Protein AF-A0A6A4GYN9-F1 (afdb_monomer)

Solvent-accessible surface area (backbone atoms only — not comparable to full-atom values): 14279 Å² total; per-residue (Å²): 113,78,41,65,46,35,95,88,65,62,87,44,76,44,46,54,69,57,56,54,49,47,53,50,40,32,71,78,64,66,47,48,69,67,64,50,52,52,51,52,42,42,72,75,33,77,85,54,49,85,78,52,84,84,56,62,70,39,48,53,52,43,49,54,52,48,52,49,54,49,32,43,63,67,33,37,46,88,71,51,45,44,77,81,35,78,87,45,66,76,77,28,38,49,57,79,57,89,86,51,88,34,84,91,74,79,48,64,94,75,58,86,77,59,86,88,84,88,72,87,58,84,46,79,54,78,87,64,92,74,57,90,84,73,65,65,97,72,66,67,83,55,26,48,44,51,60,28,61,70,59,51,51,56,47,52,69,69,58,72,73,72,63,82,80,69,74,86,70,98,73,88,74,90,83,62,81,89,69,73,75,64,83,50,70,71,56,45,49,57,65,48,45,48,60,64,73,41,61,92,41,85,37,44,23,36,43,41,48,42,52,97,85,72,44,61,63,33,39,46,78,26,69,81,51,79,123

InterPro domains:
  IPR040521 Kyakuja-Dileera-Zisupton transposase [PF18758] (120-226)
  IPR041457 CxC2-like cysteine cluster, KDZ transposase-associated [PF18803] (1-45)

Organism: NCBI:txid1447944

Sequence (227 aa):
RLFPGSMTLPRTIMMFKVMDAFSKHNLASKKSSYNYIRALCTLSDRFFTQGVADPQAQFLLVTRIWCKLRLDRQSGQAHNLSASFPHWTLGSIVQYCIACPEDGFNMEKGWEKTPLELNNFHLGQYMKNTDPDDISLITNNDIGYFPDQKKVKAYLNKTADDNEVHLECCCTTAADLLLQKSTCNYLKIVNNQNKKKFKNMRHSGVVNVSCNHCIICSSMNLERGEG

Structure (mmCIF, N/CA/C/O backbone):
data_AF-A0A6A4GYN9-F1
#
_entry.id   AF-A0A6A4GYN9-F1
#
loop_
_atom_site.group_PDB
_atom_site.id
_atom_site.type_symbol
_atom_site.label_atom_id
_atom_site.label_alt_id
_atom_site.label_comp_id
_atom_site.label_asym_id
_atom_site.label_entity_id
_atom_site.label_seq_id
_atom_site.pdbx_PDB_ins_code
_atom_site.Cartn_x
_atom_site.Cartn_y
_atom_site.Cartn_z
_atom_site.occupancy
_atom_site.B_iso_or_equiv
_atom_site.auth_seq_id
_atom_site.auth_comp_id
_atom_site.auth_asym_id
_atom_site.auth_atom_id
_atom_site.pdbx_PDB_model_num
ATOM 1 N N . ARG A 1 1 ? -8.375 -16.987 12.084 1.00 82.94 1 ARG A N 1
ATOM 2 C CA . ARG A 1 1 ? -7.013 -16.421 12.229 1.00 82.94 1 ARG A CA 1
ATOM 3 C C . ARG A 1 1 ? -7.134 -15.031 12.838 1.00 82.94 1 ARG A C 1
ATOM 5 O O . ARG A 1 1 ? -8.043 -14.298 12.445 1.00 82.94 1 ARG A O 1
ATOM 12 N N . LEU A 1 2 ? -6.284 -14.737 13.817 1.00 88.31 2 LEU A N 1
ATOM 13 C CA . LEU A 1 2 ? -6.307 -13.537 14.653 1.00 88.31 2 LEU A CA 1
ATOM 14 C C . LEU A 1 2 ? -5.040 -12.710 14.389 1.00 88.31 2 LEU A C 1
ATOM 16 O O . LEU A 1 2 ? -3.985 -13.292 14.151 1.00 88.31 2 LEU A O 1
ATOM 20 N N . PHE A 1 3 ? -5.157 -11.384 14.404 1.00 86.38 3 PHE A N 1
ATOM 21 C CA . PHE A 1 3 ? -4.067 -10.426 14.235 1.00 86.38 3 PHE A CA 1
ATOM 22 C C . PHE A 1 3 ? -4.001 -9.509 15.464 1.00 86.38 3 PHE A C 1
ATOM 24 O O . PHE A 1 3 ? -5.020 -8.902 15.806 1.00 86.38 3 PHE A O 1
ATOM 31 N N . PRO A 1 4 ? -2.855 -9.394 16.148 1.00 88.44 4 PRO A N 1
ATOM 32 C CA . PRO A 1 4 ? -2.748 -8.537 17.321 1.00 88.44 4 PRO A CA 1
ATOM 33 C C . PRO A 1 4 ? -2.725 -7.051 16.926 1.00 88.44 4 PRO A C 1
ATOM 35 O O . PRO A 1 4 ? -2.080 -6.661 15.958 1.00 88.44 4 PRO A O 1
ATOM 38 N N . GLY A 1 5 ? -3.414 -6.205 17.693 1.00 80.25 5 GLY A N 1
ATOM 39 C CA . GLY A 1 5 ? -3.387 -4.745 17.529 1.00 80.25 5 GLY A CA 1
ATOM 40 C C . GLY A 1 5 ? -2.099 -4.083 18.026 1.00 80.25 5 GLY A C 1
ATOM 41 O O . GLY A 1 5 ? -1.833 -2.933 17.698 1.00 80.25 5 GLY A O 1
ATOM 42 N N . SER A 1 6 ? -1.303 -4.810 18.811 1.00 80.69 6 SER A N 1
ATOM 43 C CA . SER A 1 6 ? 0.035 -4.433 19.265 1.00 80.69 6 SER A CA 1
ATOM 44 C C . SER A 1 6 ? 0.874 -5.695 19.444 1.00 80.69 6 SER A C 1
ATOM 46 O O . SER A 1 6 ? 0.367 -6.701 19.939 1.00 80.69 6 SER A O 1
ATOM 48 N N . MET A 1 7 ? 2.149 -5.636 19.060 1.00 77.50 7 MET A N 1
ATOM 49 C CA . MET A 1 7 ? 3.078 -6.766 19.180 1.00 77.50 7 MET A CA 1
ATOM 50 C C . MET A 1 7 ? 3.635 -6.938 20.597 1.00 77.50 7 MET A C 1
ATOM 52 O O . MET A 1 7 ? 4.041 -8.038 20.955 1.00 77.50 7 MET A O 1
ATOM 56 N N . THR A 1 8 ? 3.659 -5.873 21.403 1.00 76.62 8 THR A N 1
ATOM 57 C CA . THR A 1 8 ? 4.254 -5.884 22.749 1.00 76.62 8 THR A CA 1
ATOM 58 C C . THR A 1 8 ? 3.229 -6.174 23.837 1.00 76.62 8 THR A C 1
ATOM 60 O O . THR A 1 8 ? 3.524 -6.886 24.791 1.00 76.62 8 THR A O 1
ATOM 63 N N . LEU A 1 9 ? 2.010 -5.646 23.693 1.00 75.69 9 LEU A N 1
ATOM 64 C CA . LEU A 1 9 ? 0.929 -5.851 24.652 1.00 75.69 9 LEU A CA 1
ATOM 65 C C . LEU A 1 9 ? -0.418 -5.941 23.920 1.00 75.69 9 LEU A C 1
ATOM 67 O O . LEU A 1 9 ? -1.105 -4.926 23.753 1.00 75.69 9 LEU A O 1
ATOM 71 N N . PRO A 1 10 ? -0.814 -7.138 23.455 1.00 77.56 10 PRO A N 1
ATOM 72 C CA . PRO A 1 10 ? -2.020 -7.314 22.657 1.00 77.56 10 PRO A CA 1
ATOM 73 C C . PRO A 1 10 ? -3.279 -7.220 23.532 1.00 77.56 10 PRO A C 1
ATOM 75 O O . PRO A 1 10 ? -3.845 -8.225 23.946 1.00 77.56 10 PRO A O 1
ATOM 78 N N . ARG A 1 11 ? -3.745 -5.995 23.806 1.00 82.69 11 ARG A N 1
ATOM 79 C CA . ARG A 1 11 ? -5.050 -5.744 24.456 1.00 82.69 11 ARG A CA 1
ATOM 80 C C . ARG A 1 11 ? -6.228 -5.819 23.482 1.00 82.69 11 ARG A C 1
ATOM 82 O O . ARG A 1 11 ? -7.365 -6.005 23.899 1.00 82.69 11 ARG A O 1
ATOM 89 N N . THR A 1 12 ? -5.949 -5.687 22.188 1.00 84.00 12 THR A N 1
ATOM 90 C CA . THR A 1 12 ? -6.941 -5.724 21.112 1.00 84.00 12 THR A CA 1
ATOM 91 C C . THR A 1 12 ? -6.493 -6.733 20.070 1.00 84.00 12 THR A C 1
ATOM 93 O O . THR A 1 12 ? -5.328 -6.740 19.670 1.00 84.00 12 THR A O 1
ATOM 96 N N . ILE A 1 13 ? -7.414 -7.577 19.613 1.00 88.75 13 ILE A N 1
ATOM 97 C CA . ILE A 1 13 ? -7.157 -8.586 18.589 1.00 88.75 13 ILE A CA 1
ATOM 98 C C . ILE A 1 13 ? -8.195 -8.424 17.482 1.00 88.75 13 ILE A C 1
ATOM 100 O O . ILE A 1 13 ? -9.394 -8.374 17.743 1.00 88.75 13 ILE A O 1
ATOM 104 N N . MET A 1 14 ? -7.729 -8.374 16.240 1.00 89.75 14 MET A N 1
ATOM 105 C CA . MET A 1 14 ? -8.558 -8.238 15.049 1.00 89.75 14 MET A CA 1
ATOM 106 C C . MET A 1 14 ? -8.625 -9.557 14.290 1.00 89.75 14 MET A C 1
ATOM 108 O O . MET A 1 14 ? -7.629 -10.255 14.117 1.00 89.75 14 MET A O 1
ATOM 112 N N . MET A 1 15 ? -9.802 -9.918 13.789 1.00 91.69 15 MET A N 1
ATOM 113 C CA . MET A 1 15 ? -9.930 -11.103 12.943 1.00 91.69 15 MET A CA 1
ATOM 114 C C . MET A 1 15 ? -9.538 -10.783 11.500 1.00 91.69 15 MET A C 1
ATOM 116 O O . MET A 1 15 ? -9.910 -9.743 10.963 1.00 91.69 15 MET A O 1
ATOM 120 N N . PHE A 1 16 ? -8.893 -11.729 10.814 1.00 91.88 16 PHE A N 1
ATOM 121 C CA . PHE A 1 16 ? -8.560 -11.569 9.388 1.00 91.88 16 PHE A CA 1
ATOM 122 C C . PHE A 1 16 ? -9.805 -11.313 8.529 1.00 91.88 16 PHE A C 1
ATOM 124 O O . PHE A 1 16 ? -9.796 -10.455 7.653 1.00 91.88 16 PHE A O 1
ATOM 131 N N . LYS A 1 17 ? -10.919 -11.980 8.861 1.00 93.19 17 LYS A N 1
ATOM 132 C CA . LYS A 1 17 ? -12.212 -11.773 8.196 1.00 93.19 17 LYS A CA 1
ATOM 133 C C . LYS A 1 17 ? -12.696 -10.321 8.280 1.00 93.19 17 LYS A C 1
ATOM 135 O O . LYS A 1 17 ? -13.289 -9.836 7.324 1.00 93.19 17 LYS A O 1
ATOM 140 N N . VAL A 1 18 ? -12.431 -9.633 9.394 1.00 93.25 18 VAL A N 1
ATOM 141 C CA . VAL A 1 18 ? -12.801 -8.222 9.588 1.00 93.25 18 VAL A CA 1
ATOM 142 C C . VAL A 1 18 ? -11.964 -7.323 8.674 1.00 93.25 18 VAL A C 1
ATOM 144 O O . VAL A 1 18 ? -12.510 -6.438 8.024 1.00 93.25 18 VAL A O 1
ATOM 147 N N . MET A 1 19 ? -10.661 -7.588 8.544 1.00 93.88 19 MET A N 1
ATOM 148 C CA . MET A 1 19 ? -9.771 -6.823 7.658 1.00 93.88 19 MET A CA 1
ATOM 149 C C . MET A 1 19 ? -10.099 -7.029 6.170 1.00 93.88 19 MET A C 1
ATOM 151 O O . MET A 1 19 ? -10.111 -6.075 5.387 1.00 93.88 19 MET A O 1
ATOM 155 N N . ASP A 1 20 ? -10.424 -8.261 5.775 1.00 92.81 20 ASP A N 1
ATOM 156 C CA . ASP A 1 20 ? -10.856 -8.579 4.411 1.00 92.81 20 ASP A CA 1
ATOM 157 C C . ASP A 1 20 ? -12.205 -7.942 4.070 1.00 92.81 20 ASP A C 1
ATOM 159 O O . ASP A 1 20 ? -12.372 -7.364 2.993 1.00 92.81 20 ASP A O 1
ATOM 163 N N . ALA A 1 21 ? -13.170 -8.019 4.988 1.00 94.62 21 ALA A N 1
ATOM 164 C CA . ALA A 1 21 ? -14.469 -7.382 4.817 1.00 94.62 21 ALA A CA 1
ATOM 165 C C . ALA A 1 21 ? -14.332 -5.857 4.743 1.00 94.62 21 ALA A C 1
ATOM 167 O O . ALA A 1 21 ? -14.906 -5.240 3.844 1.00 94.62 21 ALA A O 1
ATOM 168 N N . PHE A 1 22 ? -13.524 -5.251 5.618 1.00 94.94 22 PHE A N 1
ATOM 169 C CA . PHE A 1 22 ? -13.239 -3.822 5.553 1.00 94.94 22 PHE A CA 1
ATOM 170 C C . PHE A 1 22 ? -12.646 -3.425 4.204 1.00 94.94 22 PHE A C 1
ATOM 172 O O . PHE A 1 22 ? -13.142 -2.491 3.585 1.00 94.94 22 PHE A O 1
ATOM 179 N N . SER A 1 23 ? -11.646 -4.165 3.716 1.00 92.75 23 SER A N 1
ATOM 180 C CA . SER A 1 23 ? -11.008 -3.897 2.421 1.00 92.75 23 SER A CA 1
ATOM 181 C C . SER A 1 23 ? -12.037 -3.856 1.281 1.00 92.75 23 SER A C 1
ATOM 183 O O . SER A 1 23 ? -11.996 -2.963 0.439 1.00 92.75 23 SER A O 1
ATOM 185 N N . LYS A 1 24 ? -13.007 -4.782 1.279 1.00 94.00 24 LYS A N 1
ATOM 186 C CA . LYS A 1 24 ? -14.101 -4.822 0.292 1.00 94.00 24 LYS A CA 1
ATOM 187 C C . LYS A 1 24 ? -15.059 -3.639 0.438 1.00 94.00 24 LYS A C 1
ATOM 189 O O . LYS A 1 24 ? -15.389 -3.009 -0.559 1.00 94.00 24 LYS A O 1
ATOM 194 N N . HIS A 1 25 ? -15.481 -3.305 1.658 1.00 94.69 25 HIS A N 1
ATOM 195 C CA . HIS A 1 25 ? -16.368 -2.161 1.904 1.00 94.69 25 HIS A CA 1
ATOM 196 C C . HIS A 1 25 ? -15.702 -0.813 1.619 1.00 94.69 25 HIS A C 1
ATOM 198 O O . HIS A 1 25 ? -16.359 0.124 1.164 1.00 94.69 25 HIS A O 1
ATOM 204 N N . ASN A 1 26 ? -14.404 -0.702 1.888 1.00 93.69 26 ASN A N 1
ATOM 205 C CA . ASN A 1 26 ? -13.637 0.490 1.584 1.00 93.69 26 ASN A CA 1
ATOM 206 C C . ASN A 1 26 ? -13.505 0.670 0.067 1.00 93.69 26 ASN A C 1
ATOM 208 O O . ASN A 1 26 ? -13.789 1.754 -0.430 1.00 93.69 26 ASN A O 1
ATOM 212 N N . LEU A 1 27 ? -13.190 -0.402 -0.668 1.00 90.00 27 LEU A N 1
ATOM 213 C CA . LEU A 1 27 ? -13.064 -0.359 -2.124 1.00 90.00 27 LEU A CA 1
ATOM 214 C C . LEU A 1 27 ? -14.410 -0.127 -2.829 1.00 90.00 27 LEU A C 1
ATOM 216 O O . LEU A 1 27 ? -14.528 0.778 -3.647 1.00 90.00 27 LEU A O 1
ATOM 220 N N . ALA A 1 28 ? -15.432 -0.923 -2.506 1.00 94.44 28 ALA A N 1
ATOM 221 C CA . ALA A 1 28 ? -16.709 -0.905 -3.219 1.00 94.44 28 ALA A CA 1
ATOM 222 C C . ALA A 1 28 ? -17.622 0.256 -2.802 1.00 94.44 28 ALA A C 1
ATOM 224 O O . ALA A 1 28 ? -18.390 0.764 -3.611 1.00 94.44 28 ALA A O 1
ATOM 225 N N . SER A 1 29 ? -17.569 0.668 -1.533 1.00 93.81 29 SER A N 1
ATOM 226 C CA . SER A 1 29 ? -18.534 1.617 -0.959 1.00 93.81 29 SER A CA 1
ATOM 227 C C . SER A 1 29 ? -17.884 2.886 -0.410 1.00 93.81 29 SER A C 1
ATOM 229 O O . SER A 1 29 ? -18.578 3.695 0.202 1.00 93.81 29 SER A O 1
ATOM 231 N N . LYS A 1 30 ? -16.558 3.049 -0.550 1.00 93.56 30 LYS A N 1
ATOM 232 C CA . LYS A 1 30 ? -15.782 4.147 0.061 1.00 93.56 30 LYS A CA 1
ATOM 233 C C . LYS A 1 30 ? -16.050 4.298 1.565 1.00 93.56 30 LYS A C 1
ATOM 235 O O . LYS A 1 30 ? -15.942 5.389 2.124 1.00 93.56 30 LYS A O 1
ATOM 240 N N . LYS A 1 31 ? -16.418 3.199 2.241 1.00 93.88 31 LYS A N 1
ATOM 241 C CA . LYS A 1 31 ? -16.766 3.226 3.664 1.00 93.88 31 LYS A CA 1
ATOM 242 C C . LYS A 1 31 ? -15.517 3.572 4.471 1.00 93.88 31 LYS A C 1
ATOM 244 O O 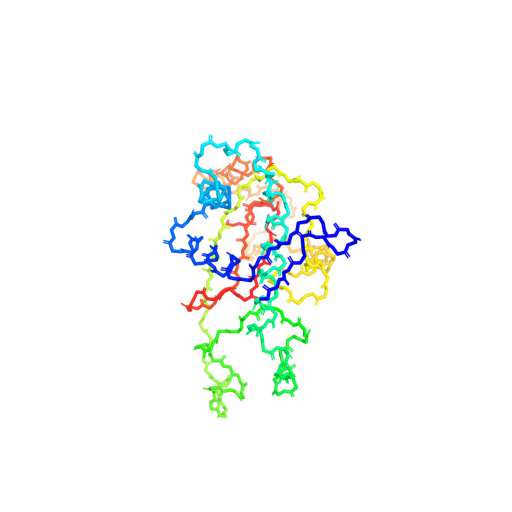. LYS A 1 31 ? -14.485 2.908 4.342 1.00 93.88 31 LYS A O 1
ATOM 249 N N . SER A 1 32 ? -15.607 4.611 5.298 1.00 94.25 32 SER A N 1
ATOM 250 C CA . SER A 1 32 ? -14.515 4.992 6.195 1.00 94.25 32 SER A CA 1
ATOM 251 C C . SER A 1 32 ? -14.289 3.913 7.257 1.00 94.25 32 SER A C 1
ATOM 253 O O . SER A 1 32 ? -15.219 3.198 7.641 1.00 94.25 32 SER A O 1
ATOM 255 N N . SER A 1 33 ? -13.055 3.810 7.758 1.00 92.75 33 SER A N 1
ATOM 256 C CA . SER A 1 33 ? -12.722 2.921 8.880 1.00 92.75 33 SER A CA 1
ATOM 257 C C . SER A 1 33 ? -13.597 3.210 10.097 1.00 92.75 33 SER A C 1
ATOM 259 O O . SER A 1 33 ? -14.168 2.285 10.660 1.00 92.75 33 SER A O 1
ATOM 261 N N . TYR A 1 34 ? -13.804 4.493 10.409 1.00 92.06 34 TYR A N 1
ATOM 262 C CA . TYR A 1 34 ? -14.670 4.945 11.498 1.00 92.06 34 TYR A CA 1
ATOM 263 C C . TYR A 1 34 ? -16.103 4.404 11.372 1.00 92.06 34 TYR A C 1
ATOM 265 O O . TYR A 1 34 ? -16.621 3.772 12.291 1.00 92.06 34 TYR A O 1
ATOM 273 N N . ASN A 1 35 ? -16.738 4.569 10.205 1.00 93.31 35 ASN A N 1
ATOM 274 C CA . ASN A 1 35 ? -18.098 4.069 9.980 1.00 93.31 35 ASN A CA 1
ATOM 275 C C . ASN A 1 35 ? -18.162 2.537 9.986 1.00 93.31 35 ASN A C 1
ATOM 277 O O . ASN A 1 35 ? -19.203 1.953 10.291 1.00 93.31 35 ASN A O 1
ATOM 281 N N . TYR A 1 36 ? -17.078 1.866 9.594 1.00 94.38 36 TYR A N 1
ATOM 282 C CA . TYR A 1 36 ? -16.994 0.413 9.638 1.00 94.38 36 TYR A CA 1
ATOM 283 C C . TYR A 1 36 ? -16.873 -0.108 11.075 1.00 94.38 36 TYR A C 1
ATOM 285 O O . TYR A 1 36 ? -17.664 -0.969 11.453 1.00 94.38 36 TYR A O 1
ATOM 293 N N . ILE A 1 37 ? -15.981 0.464 11.889 1.00 91.94 37 I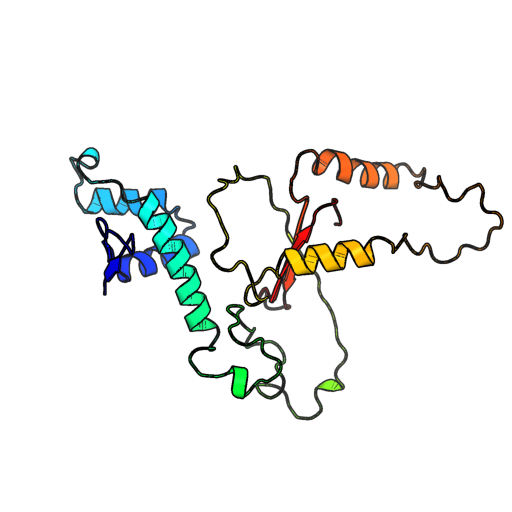LE A N 1
ATOM 294 C CA . ILE A 1 37 ? -15.842 0.133 13.313 1.00 91.94 37 ILE A CA 1
ATOM 295 C C . ILE A 1 37 ? -17.128 0.432 14.076 1.00 91.94 37 ILE A C 1
ATOM 297 O O . ILE A 1 37 ? -17.615 -0.434 14.794 1.00 91.94 37 ILE A O 1
ATOM 301 N N . ARG A 1 38 ? -17.756 1.591 13.852 1.00 90.00 38 ARG A N 1
ATOM 302 C CA . ARG A 1 38 ? -19.032 1.919 14.499 1.00 90.00 38 ARG A CA 1
ATOM 303 C C . ARG A 1 38 ? -20.122 0.900 14.170 1.00 90.00 38 ARG A C 1
ATOM 305 O O . ARG A 1 38 ? -20.849 0.482 15.062 1.00 90.00 38 ARG A O 1
ATOM 312 N N . ALA A 1 39 ? -20.196 0.455 12.913 1.00 91.19 39 ALA A N 1
ATOM 313 C CA . ALA A 1 39 ? -21.125 -0.600 12.518 1.00 91.19 39 ALA A CA 1
ATOM 314 C C . ALA A 1 39 ? -20.823 -1.936 13.220 1.00 91.19 39 ALA A C 1
ATOM 316 O O . ALA A 1 39 ? -21.758 -2.624 13.615 1.00 91.19 39 ALA A O 1
ATOM 317 N N . LEU A 1 40 ? -19.547 -2.289 13.416 1.00 90.12 40 LEU A N 1
ATOM 318 C CA . LEU A 1 40 ? -19.170 -3.469 14.201 1.00 90.12 40 LEU A CA 1
ATOM 319 C C . LEU A 1 40 ? -19.574 -3.326 15.671 1.00 90.12 40 LEU A C 1
ATOM 321 O O . LEU A 1 40 ? -20.156 -4.257 16.216 1.00 90.12 40 LEU A O 1
ATOM 325 N N . CYS A 1 41 ? -19.341 -2.167 16.293 1.00 87.19 41 CYS A N 1
ATOM 326 C CA . CYS A 1 41 ? -19.766 -1.916 17.671 1.00 87.19 41 CYS A CA 1
ATOM 327 C C . CYS A 1 41 ? -21.288 -2.046 17.821 1.00 87.19 41 CYS A C 1
ATOM 329 O O . CYS A 1 41 ? -21.748 -2.707 18.745 1.00 87.19 41 CYS A O 1
ATOM 331 N N . THR A 1 42 ? -22.066 -1.501 16.878 1.00 87.12 42 THR A N 1
ATOM 332 C CA . THR A 1 42 ? -23.532 -1.636 16.862 1.00 87.12 42 THR A CA 1
ATOM 333 C C . THR A 1 42 ? -24.000 -3.079 16.651 1.00 87.12 42 THR A C 1
ATOM 335 O O . THR A 1 42 ? -25.037 -3.460 17.182 1.00 87.12 42 THR A O 1
ATOM 338 N N . LEU A 1 43 ? -23.273 -3.893 15.879 1.00 87.44 43 LEU A N 1
ATOM 339 C CA . LEU A 1 43 ? -23.593 -5.318 15.725 1.00 87.44 43 LEU A CA 1
ATOM 340 C C . LEU A 1 43 ? -23.307 -6.119 17.001 1.00 87.44 43 LEU A C 1
ATOM 342 O O . LEU A 1 43 ? -24.016 -7.088 17.262 1.00 87.44 43 LEU A O 1
ATOM 346 N N . SER A 1 44 ? -22.296 -5.720 17.776 1.00 85.44 44 SER A N 1
ATOM 347 C CA . SER A 1 44 ? -21.950 -6.354 19.052 1.00 85.44 44 SER A CA 1
ATOM 348 C C . SER A 1 44 ? -22.949 -6.010 20.158 1.00 85.44 44 SER A C 1
ATOM 350 O O . SER A 1 44 ? -23.429 -6.906 20.843 1.00 85.44 44 SER A O 1
ATOM 352 N N . ASP A 1 45 ? -23.280 -4.727 20.316 1.00 82.12 45 ASP A N 1
ATOM 353 C CA . ASP A 1 45 ? -24.294 -4.251 21.257 1.00 82.12 45 ASP A CA 1
ATOM 354 C C . ASP A 1 45 ? -25.023 -3.043 20.654 1.00 82.12 45 ASP A C 1
ATOM 356 O O . ASP A 1 45 ? -24.430 -1.994 20.393 1.00 82.12 45 ASP A O 1
ATOM 360 N N . ARG A 1 46 ? -26.328 -3.198 20.411 1.00 78.94 46 ARG A N 1
ATOM 361 C CA . ARG A 1 46 ? -27.170 -2.139 19.834 1.00 78.94 46 ARG A CA 1
ATOM 362 C C . ARG A 1 46 ? -27.598 -1.083 20.846 1.00 78.94 46 ARG A C 1
ATOM 364 O O . ARG A 1 46 ? -27.960 0.012 20.427 1.00 78.94 46 ARG A O 1
ATOM 371 N N . PHE A 1 47 ? -27.599 -1.409 22.134 1.00 74.94 47 PHE A N 1
ATOM 372 C CA . PHE A 1 47 ? -28.168 -0.569 23.183 1.00 74.94 47 PHE A CA 1
ATOM 373 C C . PHE A 1 47 ? -27.087 0.222 23.915 1.00 74.94 47 PHE A C 1
ATOM 375 O O . PHE A 1 47 ? -27.256 1.419 24.140 1.00 74.94 47 PHE A O 1
ATOM 382 N N . PHE A 1 48 ? -25.947 -0.406 24.212 1.00 72.50 48 PHE A N 1
ATOM 383 C CA . PHE A 1 48 ? -24.866 0.211 24.983 1.00 72.50 48 PHE A CA 1
ATOM 384 C C . PHE A 1 48 ? -23.564 0.303 24.187 1.00 72.50 48 PHE A C 1
ATOM 386 O O . PHE A 1 48 ? -22.498 -0.111 24.639 1.00 72.50 48 PHE A O 1
ATOM 393 N N . THR A 1 49 ? -23.610 0.939 23.011 1.00 68.69 49 THR A N 1
ATOM 394 C CA . THR A 1 49 ? -22.412 1.132 22.169 1.00 68.69 49 THR A CA 1
ATOM 395 C C . THR A 1 49 ? -21.289 1.907 22.867 1.00 68.69 49 THR A C 1
ATOM 397 O O . THR A 1 49 ? -20.143 1.801 22.451 1.00 68.69 49 THR A O 1
ATOM 400 N N . GLN A 1 50 ? -21.598 2.690 23.909 1.00 70.06 50 GLN A N 1
ATOM 401 C CA . GLN A 1 50 ? -20.603 3.411 24.719 1.00 70.06 50 GLN A CA 1
ATOM 402 C C . GLN A 1 50 ? -19.819 2.495 25.675 1.00 70.06 50 GLN A C 1
ATOM 404 O O . GLN A 1 50 ? -18.720 2.852 26.083 1.00 70.06 50 GLN A O 1
ATOM 409 N N . GLY A 1 51 ? -20.363 1.322 26.024 1.00 69.31 51 GLY A N 1
ATOM 410 C CA . GLY A 1 51 ? -19.675 0.322 26.848 1.00 69.31 51 GLY A CA 1
ATOM 411 C C . GLY A 1 51 ? -18.694 -0.548 26.057 1.00 69.31 51 GLY A C 1
ATOM 412 O O . GLY A 1 51 ? -17.883 -1.262 26.643 1.00 69.31 51 GLY A O 1
ATOM 413 N N . VAL A 1 52 ? -18.743 -0.484 24.723 1.00 76.50 52 VAL A N 1
ATOM 414 C CA . VAL A 1 52 ? -17.819 -1.196 23.841 1.00 76.50 52 VAL A CA 1
ATOM 415 C C . VAL A 1 52 ? -16.553 -0.359 23.684 1.00 76.50 52 VAL A C 1
ATOM 417 O O . VAL A 1 52 ? -16.609 0.777 23.217 1.00 76.50 52 VAL A O 1
ATOM 420 N N . ALA A 1 53 ? -15.402 -0.923 24.057 1.00 78.31 53 ALA A N 1
ATOM 421 C CA . ALA A 1 53 ? -14.109 -0.270 23.866 1.00 78.31 53 ALA A CA 1
ATOM 422 C C . ALA A 1 53 ? -13.907 0.108 22.390 1.00 78.31 53 ALA A C 1
ATOM 424 O O . ALA A 1 53 ? -14.087 -0.745 21.523 1.00 78.31 53 ALA A O 1
ATOM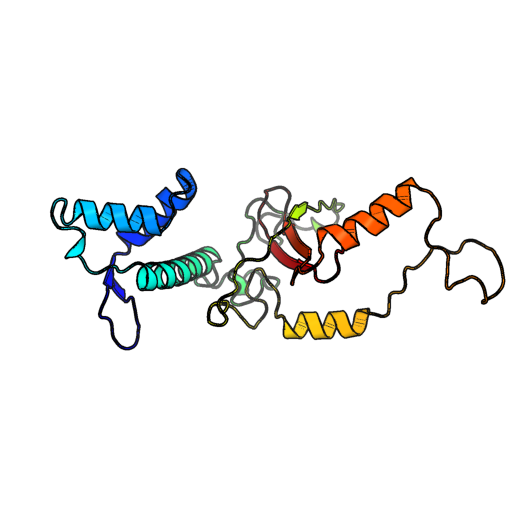 425 N N . ASP A 1 54 ? -13.518 1.357 22.113 1.00 82.94 54 ASP A N 1
ATOM 426 C CA . ASP A 1 54 ? -13.267 1.839 20.751 1.00 82.94 54 ASP A CA 1
ATOM 427 C C . ASP A 1 54 ? -11.891 1.365 20.253 1.00 82.94 54 ASP A C 1
ATOM 429 O O . ASP A 1 54 ? -10.863 1.845 20.741 1.00 82.94 54 ASP A O 1
ATOM 433 N N . PRO A 1 55 ? -11.825 0.435 19.281 1.00 87.94 55 PRO A N 1
ATOM 434 C CA . PRO A 1 55 ? -10.563 -0.078 18.790 1.00 87.94 55 PRO A CA 1
ATOM 435 C C . PRO A 1 55 ? -10.061 0.701 17.563 1.00 87.94 55 PRO A C 1
ATOM 437 O O . PRO A 1 55 ? -9.208 0.191 16.835 1.00 87.94 55 PRO A O 1
ATOM 440 N N . GLN A 1 56 ? -10.614 1.883 17.260 1.00 89.19 56 GLN A N 1
ATOM 441 C CA . GLN A 1 56 ? -10.365 2.614 16.015 1.00 89.19 56 GLN A CA 1
ATOM 442 C C . GLN A 1 56 ? -8.878 2.890 15.755 1.00 89.19 56 GLN A C 1
ATOM 444 O O . GLN A 1 56 ? -8.409 2.686 14.633 1.00 89.19 56 GLN A O 1
ATOM 449 N N . ALA A 1 57 ? -8.115 3.319 16.764 1.00 87.69 57 ALA A N 1
ATOM 450 C CA . ALA A 1 57 ? -6.686 3.600 16.604 1.00 87.69 57 ALA A CA 1
ATOM 451 C C . ALA A 1 57 ? -5.896 2.330 16.239 1.00 87.69 57 ALA A C 1
ATOM 453 O O . ALA A 1 57 ? -5.131 2.309 15.272 1.00 87.69 57 ALA A O 1
ATOM 454 N N . GLN A 1 58 ? -6.152 1.232 16.954 1.00 89.25 58 GLN A N 1
ATOM 455 C CA . GLN A 1 58 ? -5.555 -0.077 16.690 1.00 89.25 58 GLN A CA 1
ATOM 456 C C . GLN A 1 58 ? -6.002 -0.608 15.325 1.00 89.25 58 GLN A C 1
ATOM 458 O O . GLN A 1 58 ? -5.208 -1.186 14.590 1.00 89.25 58 GLN A O 1
ATOM 463 N N . PHE A 1 59 ? -7.261 -0.383 14.951 1.00 91.38 59 PHE A N 1
ATOM 464 C CA . PHE A 1 59 ? -7.805 -0.793 13.665 1.00 91.38 59 PHE A CA 1
ATOM 465 C C . PHE A 1 59 ? -7.127 -0.077 12.496 1.00 91.38 59 PHE A C 1
ATOM 467 O O . PHE A 1 59 ? -6.809 -0.724 11.499 1.00 91.38 59 PHE A O 1
ATOM 474 N N . LEU A 1 60 ? -6.860 1.227 12.610 1.00 90.62 60 LEU A N 1
ATOM 475 C CA . LEU A 1 60 ? -6.115 1.983 11.601 1.00 90.62 60 LEU A CA 1
ATOM 476 C C . LEU A 1 60 ? -4.700 1.424 11.414 1.00 90.62 60 LEU A C 1
ATOM 478 O O . LEU A 1 60 ? -4.288 1.181 10.278 1.00 90.62 60 LEU A O 1
ATOM 482 N N . LEU A 1 61 ? -3.987 1.160 12.511 1.00 88.69 61 LEU A N 1
ATOM 483 C CA . LEU A 1 61 ? -2.648 0.569 12.471 1.00 88.69 61 LEU A CA 1
ATOM 484 C C . LEU A 1 61 ? -2.663 -0.820 11.819 1.00 88.69 61 LEU A C 1
ATOM 486 O O . LEU A 1 61 ? -1.936 -1.074 10.859 1.00 88.69 61 LEU A O 1
ATOM 490 N N . VAL A 1 62 ? -3.535 -1.704 12.303 1.00 91.00 62 VAL A N 1
ATOM 491 C CA . VAL A 1 62 ? -3.681 -3.069 11.786 1.00 91.00 62 VAL A CA 1
ATOM 492 C C . VAL A 1 62 ? -4.067 -3.058 10.310 1.00 91.00 62 VAL A C 1
ATOM 494 O O . VAL A 1 62 ? -3.523 -3.838 9.537 1.00 91.00 62 VAL A O 1
ATOM 497 N N . THR A 1 63 ? -4.939 -2.142 9.888 1.00 91.12 63 THR A N 1
ATOM 498 C CA . THR A 1 63 ? -5.315 -1.977 8.478 1.00 91.12 63 THR A CA 1
ATOM 499 C C . THR A 1 63 ? -4.112 -1.592 7.618 1.00 91.12 63 THR A C 1
ATOM 501 O O . THR A 1 63 ? -3.931 -2.158 6.543 1.00 91.12 63 THR A O 1
ATOM 504 N N . ARG A 1 64 ? -3.258 -0.667 8.075 1.00 89.50 64 ARG A N 1
ATOM 505 C CA . ARG A 1 64 ? -2.037 -0.274 7.346 1.00 89.50 64 ARG A CA 1
ATOM 506 C C . ARG A 1 64 ? -1.080 -1.454 7.184 1.00 89.50 64 ARG A C 1
ATOM 508 O O . ARG A 1 64 ? -0.597 -1.704 6.080 1.00 89.50 64 ARG A O 1
ATOM 515 N N . ILE A 1 65 ? -0.862 -2.213 8.260 1.00 90.75 65 ILE A N 1
ATOM 516 C CA . ILE A 1 65 ? -0.030 -3.422 8.231 1.00 90.75 65 ILE A CA 1
ATOM 517 C C . ILE A 1 65 ? -0.651 -4.474 7.306 1.00 90.75 65 ILE A C 1
ATOM 519 O O . ILE A 1 65 ? 0.049 -5.064 6.490 1.00 90.75 65 ILE A O 1
ATOM 523 N N . TRP A 1 66 ? -1.969 -4.669 7.372 1.00 91.12 66 TRP A N 1
ATOM 524 C CA . TRP A 1 66 ? -2.696 -5.588 6.501 1.00 91.12 66 TRP A CA 1
ATOM 525 C C . TRP A 1 66 ? -2.533 -5.231 5.024 1.00 91.12 66 TRP A C 1
ATOM 527 O O . TRP A 1 66 ? -2.240 -6.109 4.216 1.00 91.12 66 TRP A O 1
ATOM 537 N N . CYS A 1 67 ? -2.661 -3.951 4.665 1.00 89.06 67 CYS A N 1
ATOM 538 C CA . CYS A 1 67 ? -2.416 -3.482 3.304 1.00 89.06 67 CYS A CA 1
ATOM 539 C C . CYS A 1 67 ? -0.990 -3.807 2.850 1.00 89.06 67 CYS A C 1
ATOM 541 O O . CYS A 1 67 ? -0.824 -4.363 1.768 1.00 89.06 67 CYS A O 1
ATOM 543 N N . LYS A 1 68 ? 0.024 -3.547 3.688 1.00 89.12 68 LYS A N 1
ATOM 544 C CA . LYS A 1 68 ? 1.412 -3.920 3.382 1.00 89.12 68 LYS A CA 1
ATOM 545 C C . LYS A 1 68 ? 1.565 -5.429 3.176 1.00 89.12 68 LYS A C 1
ATOM 547 O O . LYS A 1 68 ? 2.073 -5.840 2.145 1.00 89.12 68 LYS A O 1
ATOM 552 N N . LEU A 1 69 ? 1.064 -6.257 4.094 1.00 90.06 69 LEU A N 1
ATOM 553 C CA . LEU A 1 69 ? 1.138 -7.720 3.978 1.00 90.06 69 LEU A CA 1
ATOM 554 C C . LEU A 1 69 ? 0.442 -8.242 2.714 1.00 90.06 69 LEU A C 1
ATOM 556 O O . LEU A 1 69 ? 0.877 -9.227 2.121 1.00 90.06 69 LEU A O 1
ATOM 560 N N . ARG A 1 70 ? -0.648 -7.594 2.288 1.00 90.50 70 ARG A N 1
ATOM 561 C CA . ARG A 1 70 ? -1.314 -7.920 1.025 1.00 90.50 70 ARG A CA 1
ATOM 562 C C . ARG A 1 70 ? -0.465 -7.548 -0.185 1.00 90.50 70 ARG A C 1
ATOM 564 O O . ARG A 1 70 ? -0.404 -8.360 -1.101 1.00 90.50 70 ARG A O 1
ATOM 571 N N . LEU A 1 71 ? 0.182 -6.383 -0.178 1.00 89.12 71 LEU A N 1
ATOM 572 C CA . LEU A 1 71 ? 1.119 -5.981 -1.230 1.00 89.12 71 LEU A CA 1
ATOM 573 C C . LEU A 1 71 ? 2.309 -6.945 -1.298 1.00 89.12 71 LEU A C 1
ATOM 575 O O . LEU A 1 71 ? 2.570 -7.477 -2.369 1.00 89.12 71 LEU A O 1
ATOM 579 N N . ASP A 1 72 ? 2.930 -7.268 -0.161 1.00 88.06 72 ASP A N 1
ATOM 580 C CA . ASP A 1 72 ? 4.037 -8.232 -0.068 1.00 88.06 72 ASP A CA 1
ATOM 581 C C . ASP A 1 72 ? 3.620 -9.624 -0.591 1.00 88.06 72 ASP A C 1
ATOM 583 O O . ASP A 1 72 ? 4.372 -10.300 -1.290 1.00 88.06 72 ASP A O 1
ATOM 587 N N . ARG A 1 73 ? 2.388 -10.067 -0.295 1.00 89.19 73 ARG A N 1
ATOM 588 C CA . ARG A 1 73 ? 1.843 -11.322 -0.841 1.00 89.19 73 ARG A CA 1
ATOM 589 C C . ARG A 1 73 ? 1.635 -11.246 -2.356 1.00 89.19 73 ARG A C 1
ATOM 591 O O . ARG A 1 73 ? 1.828 -12.243 -3.044 1.00 89.19 73 ARG A O 1
ATOM 598 N N . GLN A 1 74 ? 1.163 -10.109 -2.857 1.00 87.81 74 GLN A N 1
ATOM 599 C CA . GLN A 1 74 ? 0.816 -9.915 -4.266 1.00 87.81 74 GLN A CA 1
ATOM 600 C C . GLN A 1 74 ? 2.033 -9.616 -5.147 1.00 87.81 74 GLN A C 1
ATOM 602 O O . GLN A 1 74 ? 1.964 -9.879 -6.341 1.00 87.81 74 GLN A O 1
ATOM 607 N N . SER A 1 75 ? 3.141 -9.126 -4.588 1.00 87.00 75 SER A N 1
ATOM 608 C CA . SER A 1 75 ? 4.359 -8.831 -5.351 1.00 87.00 75 SER A CA 1
ATOM 609 C C . SER A 1 75 ? 5.094 -10.083 -5.837 1.00 87.00 75 SER A C 1
ATOM 611 O O . SER A 1 75 ? 5.999 -9.990 -6.661 1.00 87.00 75 SER A O 1
ATOM 613 N N . GLY A 1 76 ? 4.735 -11.264 -5.322 1.00 85.75 76 GLY A N 1
ATOM 614 C CA . GLY A 1 76 ? 5.323 -12.539 -5.730 1.00 85.75 76 GLY A CA 1
ATOM 615 C C . GLY A 1 76 ? 6.765 -12.756 -5.256 1.00 85.75 76 GLY A C 1
ATOM 616 O O . GLY A 1 76 ? 7.364 -13.787 -5.560 1.00 85.75 76 GLY A O 1
ATOM 617 N N . GLN A 1 77 ? 7.301 -11.851 -4.431 1.00 85.75 77 GLN A N 1
ATOM 618 C CA . GLN A 1 77 ? 8.625 -11.982 -3.812 1.00 85.75 77 GLN A CA 1
ATOM 619 C C . GLN A 1 77 ? 8.750 -13.262 -2.975 1.00 85.75 77 GLN A C 1
ATOM 621 O O . GLN A 1 77 ? 9.762 -13.952 -3.040 1.00 85.75 77 GLN A O 1
ATOM 626 N N . ALA A 1 78 ? 7.686 -13.645 -2.261 1.00 86.06 78 ALA A N 1
ATOM 627 C CA . ALA A 1 78 ? 7.638 -14.890 -1.488 1.00 86.06 78 ALA A CA 1
ATOM 628 C C . ALA A 1 78 ? 7.746 -16.168 -2.350 1.00 86.06 78 ALA A C 1
ATOM 630 O O . ALA A 1 78 ? 7.988 -17.247 -1.816 1.00 86.06 78 ALA A O 1
ATOM 631 N N . HIS A 1 79 ? 7.562 -16.052 -3.668 1.00 87.56 79 HIS A N 1
ATOM 632 C CA . HIS A 1 79 ? 7.708 -17.140 -4.635 1.00 87.56 79 HIS A CA 1
ATOM 633 C C . HIS A 1 79 ? 9.052 -17.097 -5.377 1.00 87.56 79 HIS A C 1
ATOM 635 O O . HIS A 1 79 ? 9.217 -17.802 -6.367 1.00 87.56 79 HIS A O 1
ATOM 641 N N . ASN A 1 80 ? 10.013 -16.289 -4.910 1.00 85.50 80 ASN A N 1
ATOM 642 C CA . ASN A 1 80 ? 11.335 -16.117 -5.517 1.00 85.50 80 ASN A CA 1
ATOM 643 C C . ASN A 1 80 ? 11.295 -15.659 -6.988 1.00 85.50 80 ASN A C 1
ATOM 645 O O . ASN A 1 80 ? 12.210 -15.961 -7.751 1.00 85.50 80 ASN A O 1
ATOM 649 N N . LEU A 1 81 ? 10.268 -14.899 -7.396 1.00 83.44 81 LEU A N 1
ATOM 650 C CA . LEU A 1 81 ? 10.164 -14.405 -8.777 1.00 83.44 81 LEU A CA 1
ATOM 651 C C . LEU A 1 81 ? 11.358 -13.528 -9.185 1.00 83.44 81 LEU A C 1
ATOM 653 O O . LEU A 1 81 ? 11.823 -13.637 -10.313 1.00 83.44 81 LEU A O 1
ATOM 657 N N . SER A 1 82 ? 11.942 -12.760 -8.260 1.00 82.94 82 SER A N 1
ATOM 658 C CA . SER A 1 82 ? 13.165 -11.983 -8.524 1.00 82.94 82 SER A CA 1
ATOM 659 C C . SER A 1 82 ? 14.375 -12.826 -8.950 1.00 82.94 82 SER A C 1
ATOM 661 O O . SER A 1 82 ? 15.304 -12.284 -9.534 1.00 82.94 82 SER A O 1
ATOM 663 N N . ALA A 1 83 ? 14.389 -14.140 -8.693 1.00 85.38 83 ALA A N 1
ATOM 664 C CA . ALA A 1 83 ? 15.438 -15.021 -9.211 1.00 85.38 83 ALA A CA 1
ATOM 665 C C . ALA A 1 83 ? 15.250 -15.339 -10.706 1.00 85.38 83 ALA A C 1
ATOM 667 O O . ALA A 1 83 ? 16.223 -15.595 -11.406 1.00 85.38 83 ALA A O 1
ATOM 668 N N . SER A 1 84 ? 14.002 -15.337 -11.186 1.00 85.12 84 SER A N 1
ATOM 669 C CA . SER A 1 84 ? 13.659 -15.576 -12.597 1.00 85.12 84 SER A CA 1
ATOM 670 C C . SER A 1 84 ? 13.649 -14.289 -13.423 1.00 85.12 84 SER A C 1
ATOM 672 O O . SER A 1 84 ? 13.865 -14.345 -14.628 1.00 85.12 84 SER A O 1
ATOM 674 N N . PHE A 1 85 ? 13.440 -13.142 -12.772 1.00 85.75 85 PHE A N 1
ATOM 675 C CA . PHE A 1 85 ? 13.390 -11.818 -13.393 1.00 85.75 85 PHE A CA 1
ATOM 676 C C . PHE A 1 85 ? 14.455 -10.907 -12.761 1.00 85.75 85 PHE A C 1
ATOM 678 O O . PHE A 1 85 ? 14.164 -10.215 -11.783 1.00 85.75 85 PHE A O 1
ATOM 685 N N . PRO A 1 86 ? 15.703 -10.909 -13.275 1.00 83.00 86 PRO A N 1
ATOM 686 C CA . PRO A 1 86 ? 16.823 -10.183 -12.666 1.00 83.00 86 PRO A CA 1
ATOM 687 C C . PRO A 1 86 ? 16.639 -8.662 -12.620 1.00 83.00 86 PRO A C 1
ATOM 689 O O . PRO A 1 86 ? 17.242 -7.989 -11.789 1.00 83.00 86 PRO A O 1
ATOM 692 N N . HIS A 1 87 ? 15.816 -8.112 -13.514 1.00 82.56 87 HIS A N 1
ATOM 693 C CA . HIS A 1 87 ? 15.465 -6.693 -13.553 1.00 82.56 87 HIS A CA 1
ATOM 694 C C . HIS A 1 87 ? 14.413 -6.300 -12.510 1.00 82.56 87 HIS A C 1
ATOM 696 O O . HIS A 1 87 ? 14.150 -5.112 -12.328 1.00 82.56 87 HIS A O 1
ATOM 702 N N . TRP A 1 88 ? 13.812 -7.260 -11.801 1.00 85.31 88 TRP A N 1
ATOM 703 C CA . TRP A 1 88 ? 12.898 -6.958 -10.705 1.00 85.31 88 TRP A CA 1
ATOM 704 C C . TRP A 1 88 ? 13.664 -6.585 -9.441 1.00 85.31 88 TRP A C 1
ATOM 706 O O . TRP A 1 88 ? 14.544 -7.315 -8.984 1.00 85.31 88 TRP A O 1
ATOM 716 N N . THR A 1 89 ? 13.266 -5.484 -8.805 1.00 84.31 89 THR A N 1
ATOM 717 C CA . THR A 1 89 ? 13.855 -5.061 -7.533 1.00 84.31 89 THR A CA 1
ATOM 718 C C . THR A 1 89 ? 13.583 -6.109 -6.453 1.00 84.31 89 THR A C 1
ATOM 720 O O . THR A 1 89 ? 12.432 -6.406 -6.120 1.00 84.31 89 THR A O 1
ATOM 723 N N . LEU A 1 90 ? 14.651 -6.664 -5.879 1.00 84.56 90 LEU A N 1
ATOM 724 C CA . LEU A 1 90 ? 14.554 -7.646 -4.804 1.00 84.56 90 LEU A CA 1
ATOM 725 C C . LEU A 1 90 ? 13.837 -7.049 -3.584 1.00 84.56 90 LEU A C 1
ATOM 727 O O . LEU A 1 90 ? 14.183 -5.970 -3.106 1.00 84.56 90 LEU A O 1
ATOM 731 N N . GLY A 1 91 ? 12.846 -7.770 -3.064 1.00 85.56 91 GLY A N 1
ATOM 732 C CA . GLY A 1 91 ? 12.040 -7.324 -1.927 1.00 85.56 91 GLY A CA 1
ATOM 733 C C . GLY A 1 91 ? 10.998 -6.257 -2.271 1.00 85.56 91 GLY A C 1
ATOM 734 O O . GLY A 1 91 ? 10.382 -5.716 -1.353 1.00 85.56 91 GLY A O 1
ATOM 735 N N . SER A 1 92 ? 10.779 -5.962 -3.559 1.00 87.31 92 SER A N 1
ATOM 736 C CA . SER A 1 92 ? 9.770 -4.998 -4.003 1.00 87.31 92 SER A CA 1
ATOM 737 C C . SER A 1 92 ? 8.355 -5.388 -3.575 1.00 87.31 92 SER A C 1
ATOM 739 O O . SER A 1 92 ? 7.941 -6.547 -3.649 1.00 87.31 92 SER A O 1
ATOM 741 N N . ILE A 1 93 ? 7.590 -4.387 -3.156 1.00 88.56 93 ILE A N 1
ATOM 742 C CA . ILE A 1 93 ? 6.161 -4.487 -2.840 1.00 88.56 93 ILE A CA 1
ATOM 743 C C . ILE A 1 93 ? 5.287 -3.882 -3.949 1.00 88.56 93 ILE A C 1
ATOM 745 O O . ILE A 1 93 ? 4.057 -3.881 -3.848 1.00 88.56 93 ILE A O 1
ATOM 749 N N . VAL A 1 94 ? 5.929 -3.314 -4.974 1.00 87.25 94 VAL A N 1
ATOM 750 C CA . VAL A 1 94 ? 5.280 -2.737 -6.149 1.00 87.25 94 VAL A CA 1
ATOM 751 C C . VAL A 1 94 ? 4.728 -3.877 -6.994 1.00 87.25 94 VAL A C 1
ATOM 753 O O . VAL A 1 94 ? 5.407 -4.876 -7.232 1.00 87.25 94 VAL A O 1
ATOM 756 N N . GLN A 1 95 ? 3.474 -3.745 -7.422 1.00 84.31 95 GLN A N 1
ATOM 757 C CA . GLN A 1 95 ? 2.848 -4.744 -8.281 1.00 84.31 95 GLN A CA 1
ATOM 758 C C . GLN A 1 95 ? 3.213 -4.492 -9.737 1.00 84.31 95 GLN A C 1
ATOM 760 O O . GLN A 1 95 ? 3.023 -3.391 -10.252 1.00 84.31 95 GLN A O 1
ATOM 765 N N . TYR A 1 96 ? 3.686 -5.541 -10.400 1.00 81.06 96 TYR A N 1
ATOM 766 C CA . TYR A 1 96 ? 3.914 -5.535 -11.837 1.00 81.06 96 TYR A CA 1
ATOM 767 C C . TYR A 1 96 ? 2.581 -5.638 -12.580 1.00 81.06 96 TYR A C 1
ATOM 769 O O . TYR A 1 96 ? 1.661 -6.352 -12.167 1.00 81.06 96 TYR A O 1
ATOM 777 N N . CYS A 1 97 ? 2.462 -4.907 -13.685 1.00 84.69 97 CYS A N 1
ATOM 778 C CA . CYS A 1 97 ? 1.292 -5.010 -14.540 1.00 84.69 97 CYS A CA 1
ATOM 779 C C . CYS A 1 97 ? 1.419 -6.250 -15.425 1.00 84.69 97 CYS A C 1
ATOM 781 O O . CYS A 1 97 ? 2.209 -6.263 -16.359 1.00 84.69 97 CYS A O 1
ATOM 783 N N . ILE A 1 98 ? 0.583 -7.260 -15.182 1.00 82.56 98 ILE A N 1
ATOM 784 C CA . ILE A 1 98 ? 0.577 -8.513 -15.960 1.00 82.56 98 ILE A CA 1
ATOM 785 C C . ILE A 1 98 ? 0.224 -8.334 -17.446 1.00 82.56 98 ILE A C 1
ATOM 787 O O . ILE A 1 98 ? 0.463 -9.232 -18.248 1.00 82.56 98 ILE A O 1
ATOM 791 N N . ALA A 1 99 ? -0.392 -7.203 -17.798 1.00 80.19 99 ALA A N 1
ATOM 792 C CA . ALA A 1 99 ? -0.769 -6.871 -19.167 1.00 80.19 99 ALA A CA 1
ATOM 793 C C . ALA A 1 99 ? 0.308 -6.050 -19.890 1.00 80.19 99 ALA A C 1
ATOM 795 O O . ALA A 1 99 ? 0.248 -5.912 -21.109 1.00 80.19 99 ALA A O 1
ATOM 796 N N . CYS A 1 100 ? 1.271 -5.478 -19.160 1.00 80.88 100 CYS A N 1
ATOM 797 C CA . CYS A 1 100 ? 2.391 -4.798 -19.793 1.00 80.88 100 CYS A CA 1
ATOM 798 C C . CYS A 1 100 ? 3.369 -5.817 -20.387 1.00 80.88 100 CYS A C 1
ATOM 800 O O . CYS A 1 100 ? 3.516 -6.906 -19.826 1.00 80.88 100 CYS A O 1
ATOM 802 N N . PRO A 1 101 ? 4.054 -5.449 -21.483 1.00 79.69 101 PRO A N 1
ATOM 803 C CA . PRO A 1 101 ? 5.236 -6.150 -21.955 1.00 79.69 101 PRO A CA 1
ATOM 804 C C . PRO A 1 101 ? 6.245 -6.365 -20.830 1.00 79.69 101 PRO A C 1
ATOM 806 O O . PRO A 1 101 ? 6.723 -5.405 -20.229 1.00 79.69 101 PRO A O 1
ATOM 809 N N . GLU A 1 102 ? 6.554 -7.624 -20.556 1.00 79.25 102 GLU A N 1
ATOM 810 C CA . GLU A 1 102 ? 7.466 -8.053 -19.510 1.00 79.25 102 GLU A CA 1
ATOM 811 C C . GLU A 1 102 ? 8.430 -9.088 -20.097 1.00 79.25 102 GLU A C 1
ATOM 813 O O . GLU A 1 102 ? 8.036 -10.190 -20.506 1.00 79.25 102 GLU A O 1
ATOM 818 N N . ASP A 1 103 ? 9.703 -8.703 -20.168 1.00 80.62 103 ASP A N 1
ATOM 819 C CA . ASP A 1 103 ? 10.754 -9.535 -20.741 1.00 80.62 103 ASP A CA 1
ATOM 820 C C . ASP A 1 103 ? 10.885 -10.867 -19.996 1.00 80.62 103 ASP A C 1
ATOM 822 O O . ASP A 1 103 ? 10.853 -10.927 -18.765 1.00 80.62 103 ASP A O 1
ATOM 826 N N . GLY A 1 104 ? 11.001 -11.955 -20.755 1.00 80.56 104 GLY A N 1
ATOM 827 C CA . GLY A 1 104 ? 11.047 -13.310 -20.208 1.00 80.56 104 GLY A CA 1
ATOM 828 C C . GLY A 1 104 ? 9.737 -13.815 -19.583 1.00 80.56 104 GLY A C 1
ATOM 829 O O . GLY A 1 104 ? 9.723 -14.938 -19.080 1.00 80.56 104 GLY A O 1
ATOM 830 N N . PHE A 1 105 ? 8.643 -13.040 -19.610 1.00 83.25 105 PHE A N 1
ATOM 831 C CA . PHE A 1 105 ? 7.331 -13.466 -19.106 1.00 83.25 105 PHE A CA 1
ATOM 832 C C . PHE A 1 105 ? 6.288 -13.603 -20.218 1.00 83.25 105 PHE A C 1
ATOM 834 O O . PHE A 1 105 ? 5.801 -14.705 -20.465 1.00 83.25 105 PHE A O 1
ATOM 841 N N . ASN A 1 106 ? 5.933 -12.502 -20.885 1.00 83.06 106 ASN A N 1
ATOM 842 C CA . ASN A 1 106 ? 4.872 -12.469 -21.902 1.00 83.06 106 ASN A CA 1
ATOM 843 C C . ASN A 1 106 ? 5.329 -11.877 -23.247 1.00 83.06 106 ASN A C 1
ATOM 845 O O . ASN A 1 106 ? 4.493 -11.649 -24.119 1.00 83.06 106 ASN A O 1
ATOM 849 N N . MET A 1 107 ? 6.637 -11.661 -23.421 1.00 80.81 107 MET A N 1
ATOM 850 C CA . MET A 1 107 ? 7.230 -11.137 -24.653 1.00 80.81 107 MET A CA 1
ATOM 851 C C . MET A 1 107 ? 8.029 -12.200 -25.408 1.00 80.81 107 MET A C 1
ATOM 853 O O . MET A 1 107 ? 8.707 -13.040 -24.816 1.00 80.81 107 MET A O 1
ATOM 857 N N . GLU A 1 108 ? 7.958 -12.148 -26.739 1.00 80.12 108 GLU A N 1
ATOM 858 C CA . GLU A 1 108 ? 8.767 -12.983 -27.629 1.00 80.12 108 GLU A CA 1
ATOM 859 C C . GLU A 1 108 ? 10.215 -12.473 -27.716 1.00 80.12 108 GLU A C 1
ATOM 861 O O . GLU A 1 108 ? 10.502 -11.300 -27.479 1.00 80.12 108 GLU A O 1
ATOM 866 N N . LYS A 1 109 ? 11.152 -13.345 -28.108 1.00 81.25 109 LYS A N 1
ATOM 867 C CA . LYS A 1 109 ? 12.554 -12.949 -28.323 1.00 81.25 109 LYS A CA 1
ATOM 868 C C . LYS A 1 109 ? 12.649 -11.890 -29.428 1.00 81.25 109 LYS A C 1
ATOM 870 O O . LYS A 1 109 ? 12.168 -12.125 -30.533 1.00 81.25 109 LYS A O 1
ATOM 875 N N . GLY A 1 110 ? 13.341 -10.778 -29.170 1.00 73.56 110 GLY A N 1
ATOM 876 C CA . GLY A 1 110 ? 13.501 -9.687 -30.139 1.00 73.56 110 GLY A CA 1
ATOM 877 C C . GLY A 1 110 ? 12.466 -8.563 -30.014 1.00 73.56 110 GLY A C 1
ATOM 878 O O . GLY A 1 110 ? 12.426 -7.691 -30.888 1.00 73.56 110 GLY A O 1
ATOM 879 N N . TRP A 1 111 ? 11.637 -8.573 -28.960 1.00 74.69 111 TRP A N 1
ATOM 880 C CA . TRP A 1 111 ? 10.647 -7.529 -28.678 1.00 74.69 111 TRP A CA 1
ATOM 881 C C . TRP A 1 111 ? 11.261 -6.134 -28.508 1.00 74.69 111 TRP A C 1
ATOM 883 O O . TRP A 1 111 ? 10.576 -5.135 -28.742 1.00 74.69 111 TRP A O 1
ATOM 893 N N . GLU A 1 112 ? 12.550 -6.054 -28.165 1.00 70.75 112 GLU A N 1
ATOM 894 C CA . GLU A 1 112 ? 13.284 -4.818 -27.873 1.00 70.75 112 GLU A CA 1
ATOM 895 C C . GLU A 1 112 ? 13.358 -3.866 -29.079 1.00 70.75 112 GLU A C 1
ATOM 897 O O . GLU A 1 112 ? 13.706 -2.696 -28.938 1.00 70.75 112 GLU A O 1
ATOM 902 N N . LYS A 1 113 ? 13.027 -4.353 -30.281 1.00 74.12 113 LYS A N 1
ATOM 903 C CA . LYS A 1 113 ? 12.987 -3.563 -31.519 1.00 74.12 113 LYS A CA 1
ATOM 904 C C . LYS A 1 113 ? 11.683 -2.774 -31.703 1.00 74.12 113 LYS A C 1
ATOM 906 O O . LYS A 1 113 ? 11.551 -2.062 -32.696 1.00 74.12 113 LYS A O 1
ATOM 911 N N . THR A 1 114 ? 10.719 -2.912 -30.793 1.00 63.56 114 THR A N 1
ATOM 912 C CA . THR A 1 114 ? 9.408 -2.254 -30.891 1.00 63.56 114 THR A CA 1
ATOM 913 C C . THR A 1 114 ? 9.496 -0.794 -30.413 1.00 63.56 114 THR A C 1
ATOM 915 O O . THR A 1 114 ? 10.034 -0.557 -29.331 1.00 63.56 114 THR A O 1
ATOM 918 N N . PRO A 1 115 ? 8.985 0.197 -31.172 1.00 56.19 115 PRO A N 1
ATOM 919 C CA . PRO A 1 115 ? 9.023 1.605 -30.769 1.00 56.19 115 PRO A CA 1
ATOM 920 C C . PRO A 1 115 ? 8.282 1.865 -29.449 1.00 56.19 115 PRO A C 1
ATOM 922 O O . PRO A 1 115 ? 7.197 1.329 -29.226 1.00 56.19 115 PRO A O 1
ATOM 925 N N . LEU A 1 116 ? 8.858 2.712 -28.589 1.00 58.12 116 LEU A N 1
ATOM 926 C CA . LEU A 1 116 ? 8.254 3.127 -27.321 1.00 58.12 116 LEU A CA 1
ATOM 927 C C . LEU A 1 116 ? 7.305 4.317 -27.528 1.00 58.12 116 LEU A C 1
ATOM 929 O O . LEU A 1 116 ? 7.727 5.364 -28.015 1.00 58.12 116 LEU A O 1
ATOM 933 N N . GLU A 1 117 ? 6.066 4.199 -27.054 1.00 50.12 117 GLU A N 1
ATOM 934 C CA . GLU A 1 117 ? 5.149 5.331 -26.875 1.00 50.12 117 GLU A CA 1
ATOM 935 C C . GLU A 1 117 ? 4.900 5.545 -25.371 1.00 50.12 117 GLU A C 1
ATOM 937 O O . GLU A 1 117 ? 4.545 4.614 -24.646 1.00 50.12 117 GLU A O 1
ATOM 942 N N . LEU A 1 118 ? 5.139 6.766 -24.882 1.00 40.53 118 LEU A N 1
ATOM 943 C CA . LEU A 1 118 ? 5.071 7.137 -23.461 1.00 40.53 118 LEU A CA 1
ATOM 944 C C . LEU A 1 118 ? 3.775 7.898 -23.150 1.00 40.53 118 LEU A C 1
ATOM 946 O O . LEU A 1 118 ? 3.385 8.782 -23.907 1.00 40.53 118 LEU A O 1
ATOM 950 N N . ASN A 1 119 ? 3.169 7.626 -21.990 1.00 33.59 119 ASN A N 1
ATOM 951 C CA . ASN A 1 119 ? 2.056 8.400 -21.432 1.00 33.59 119 ASN A CA 1
ATOM 952 C C . ASN A 1 119 ? 2.361 8.836 -19.989 1.00 33.59 119 ASN A C 1
ATOM 954 O O . ASN A 1 119 ? 2.812 8.032 -19.175 1.00 33.59 119 ASN A O 1
ATOM 958 N N . ASN A 1 120 ? 2.060 10.099 -19.672 1.00 34.25 120 ASN A N 1
ATOM 959 C CA . ASN A 1 120 ? 2.221 10.716 -18.350 1.00 34.25 120 ASN A CA 1
ATOM 960 C C . ASN A 1 120 ? 0.847 11.051 -17.742 1.00 34.25 120 ASN A C 1
ATOM 962 O O . ASN A 1 120 ? -0.026 11.563 -18.442 1.00 34.25 120 ASN A O 1
ATOM 966 N N . PHE A 1 121 ? 0.669 10.843 -16.431 1.00 36.16 121 PHE A N 1
ATOM 967 C CA . PHE A 1 121 ? -0.519 11.291 -15.690 1.00 36.16 121 PHE A CA 1
ATOM 968 C C . PHE A 1 121 ? -0.136 12.047 -14.406 1.00 36.16 121 PHE A C 1
ATOM 970 O O . PHE A 1 121 ? 0.757 11.638 -13.664 1.00 36.16 121 PHE A O 1
ATOM 977 N N . HIS A 1 122 ? -0.855 13.139 -14.119 1.00 35.84 122 HIS A N 1
ATOM 978 C CA . HIS A 1 122 ? -0.639 14.010 -12.956 1.00 35.84 122 HIS A CA 1
ATOM 979 C C . HIS A 1 122 ? -1.718 13.804 -11.880 1.00 35.84 122 HIS A C 1
ATOM 981 O O . HIS A 1 122 ? -2.904 13.706 -12.203 1.00 35.84 122 HIS A O 1
ATOM 987 N N . LEU A 1 123 ? -1.339 13.825 -10.594 1.00 38.41 123 LEU A N 1
ATOM 988 C CA . LEU A 1 123 ? -2.280 13.893 -9.469 1.00 38.41 123 LEU A CA 1
ATOM 989 C C . LEU A 1 123 ? -1.841 14.950 -8.433 1.00 38.41 123 LEU A C 1
ATOM 991 O O . LEU A 1 123 ? -0.689 15.016 -8.018 1.00 38.41 123 LEU A O 1
ATOM 995 N N . GLY A 1 124 ? -2.767 15.789 -7.967 1.00 32.69 124 GLY A N 1
ATOM 996 C CA . GLY A 1 124 ? -2.507 16.761 -6.895 1.00 32.69 124 GLY A CA 1
ATOM 997 C C . GLY A 1 124 ? -2.910 16.224 -5.518 1.00 32.69 124 GLY A C 1
ATOM 998 O O . GLY A 1 124 ? -3.966 15.605 -5.389 1.00 32.69 124 GLY A O 1
ATOM 999 N N . GLN A 1 125 ? -2.119 16.502 -4.475 1.00 41.06 125 GLN A N 1
ATOM 1000 C CA . GLN A 1 125 ? -2.466 16.190 -3.082 1.00 41.06 125 GLN A CA 1
ATOM 1001 C C . GLN A 1 125 ? -2.448 17.459 -2.216 1.00 41.06 125 GLN A C 1
ATOM 1003 O O . GLN A 1 125 ? -1.489 18.221 -2.240 1.00 41.06 125 GLN A O 1
ATOM 1008 N N . TYR A 1 126 ? -3.501 17.671 -1.421 1.00 39.38 126 TYR A N 1
ATOM 1009 C CA . TYR A 1 126 ? -3.591 18.767 -0.448 1.00 39.38 126 TYR A CA 1
ATOM 1010 C C . TYR A 1 126 ? -2.892 18.435 0.877 1.00 39.38 126 TYR A C 1
ATOM 1012 O O . TYR A 1 126 ? -2.747 17.264 1.241 1.00 39.38 126 TYR A O 1
ATOM 1020 N N . MET A 1 127 ? -2.533 19.479 1.636 1.00 38.00 127 MET A N 1
ATOM 1021 C CA . MET A 1 127 ? -2.060 19.348 3.016 1.00 38.00 127 MET A CA 1
ATOM 1022 C C . MET A 1 127 ? -3.072 18.571 3.860 1.00 38.00 127 MET A C 1
ATOM 1024 O O . MET A 1 127 ? -4.180 19.039 4.118 1.00 38.00 127 MET A O 1
ATOM 1028 N N . LYS A 1 128 ? -2.670 17.393 4.328 1.00 46.59 128 LYS A N 1
ATOM 1029 C CA . LYS A 1 128 ? -3.314 16.741 5.466 1.00 46.59 128 LYS A CA 1
ATOM 1030 C C . LYS A 1 128 ? -2.540 17.140 6.716 1.00 46.59 128 LYS A C 1
ATOM 1032 O O . LYS A 1 128 ? -1.318 17.284 6.648 1.00 46.59 128 LYS A O 1
ATOM 1037 N N . ASN A 1 129 ? -3.251 17.325 7.828 1.00 47.12 129 ASN A N 1
ATOM 1038 C CA . ASN A 1 129 ? -2.643 17.463 9.148 1.00 47.12 129 ASN A CA 1
ATOM 1039 C C . ASN A 1 129 ? -1.702 16.262 9.342 1.00 47.12 129 ASN A C 1
ATOM 1041 O O . ASN A 1 129 ? -2.171 15.129 9.434 1.00 47.12 129 ASN A O 1
ATOM 1045 N N . THR A 1 130 ? -0.397 16.490 9.197 1.00 51.38 130 THR A N 1
ATOM 1046 C CA . THR A 1 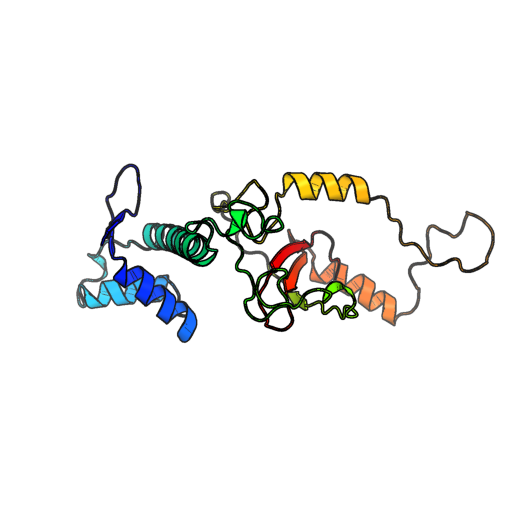130 ? 0.594 15.416 9.147 1.00 51.38 130 THR A CA 1
ATOM 1047 C C . THR A 1 130 ? 0.973 15.135 10.585 1.00 51.38 130 THR A C 1
ATOM 1049 O O . THR A 1 130 ? 1.713 15.910 11.184 1.00 51.38 130 THR A O 1
ATOM 1052 N N . ASP A 1 131 ? 0.399 14.074 11.139 1.00 61.56 131 ASP A N 1
ATOM 1053 C CA . ASP A 1 131 ? 0.839 13.525 12.413 1.00 61.56 131 ASP A CA 1
ATOM 1054 C C . ASP A 1 131 ? 2.326 13.135 12.269 1.00 61.56 131 ASP A C 1
ATOM 1056 O O . ASP A 1 131 ? 2.652 12.371 11.353 1.00 61.56 131 ASP A O 1
ATOM 1060 N N . PRO A 1 132 ? 3.249 13.697 13.074 1.00 65.00 132 PRO A N 1
ATOM 1061 C CA . PRO A 1 132 ? 4.671 13.364 13.002 1.00 65.00 132 PRO A CA 1
ATOM 1062 C C . PRO A 1 132 ? 4.951 11.874 13.248 1.00 65.00 132 PRO A C 1
ATOM 1064 O O . PRO A 1 132 ? 5.978 11.379 12.781 1.00 65.00 132 PRO A O 1
ATOM 1067 N N . ASP A 1 133 ? 4.029 11.158 13.897 1.00 66.69 133 ASP A N 1
ATOM 1068 C CA . ASP A 1 133 ? 4.122 9.717 14.131 1.00 66.69 133 ASP A CA 1
ATOM 1069 C C . ASP A 1 133 ? 3.593 8.882 12.941 1.00 66.69 133 ASP A C 1
ATOM 1071 O O . ASP A 1 133 ? 3.744 7.656 12.916 1.00 66.69 133 ASP A O 1
ATOM 1075 N N . ASP A 1 134 ? 3.019 9.517 11.905 1.00 67.50 134 ASP A N 1
ATOM 1076 C CA . ASP A 1 134 ? 2.563 8.859 10.673 1.00 67.50 134 ASP A CA 1
ATOM 1077 C C . ASP A 1 134 ? 3.727 8.599 9.704 1.00 67.50 134 ASP A C 1
ATOM 1079 O O . ASP A 1 134 ? 3.877 9.221 8.648 1.00 67.50 134 ASP A O 1
ATOM 1083 N N . ILE A 1 135 ? 4.592 7.665 10.097 1.00 71.25 135 ILE A N 1
ATOM 1084 C CA . ILE A 1 135 ? 5.741 7.225 9.307 1.00 71.25 135 ILE A CA 1
ATOM 1085 C C . ILE A 1 135 ? 5.344 6.159 8.276 1.00 71.25 135 ILE A C 1
ATOM 1087 O O . ILE A 1 135 ? 4.536 5.264 8.537 1.00 71.25 135 ILE A O 1
ATOM 1091 N N . SER A 1 136 ? 5.955 6.206 7.087 1.00 74.19 136 SER A N 1
ATOM 1092 C CA . SER A 1 136 ? 5.782 5.139 6.095 1.00 74.19 136 SER A CA 1
ATOM 1093 C C . SER A 1 136 ? 6.331 3.818 6.638 1.00 74.19 136 SER A C 1
ATOM 1095 O O . SER A 1 136 ? 7.486 3.744 7.065 1.00 74.19 136 SER A O 1
ATOM 1097 N N . LEU A 1 137 ? 5.531 2.750 6.533 1.00 77.44 137 LEU A N 1
ATOM 1098 C CA . LEU A 1 137 ? 5.953 1.378 6.856 1.00 77.44 137 LEU A CA 1
ATOM 1099 C C . LEU A 1 137 ? 7.120 0.897 5.981 1.00 77.44 137 LEU A C 1
ATOM 1101 O O . LEU A 1 137 ? 7.764 -0.100 6.296 1.00 77.44 137 LEU A O 1
ATOM 1105 N N . ILE A 1 138 ? 7.351 1.576 4.856 1.00 76.38 138 ILE A N 1
ATOM 1106 C CA . ILE A 1 138 ? 8.432 1.316 3.915 1.00 76.38 138 ILE A CA 1
ATOM 1107 C C . ILE A 1 138 ? 9.132 2.643 3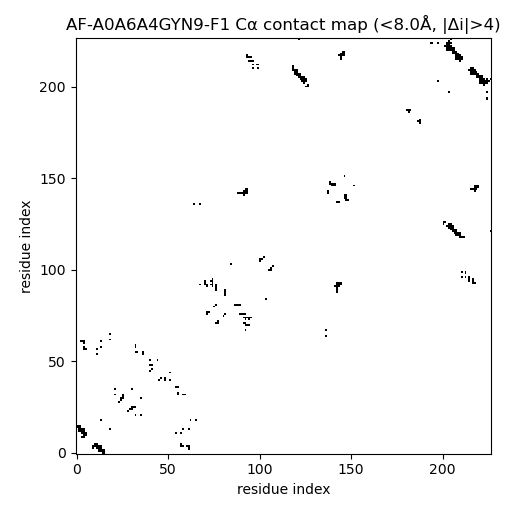.686 1.00 76.38 138 ILE A C 1
ATOM 1109 O O . ILE A 1 138 ? 8.647 3.508 2.957 1.00 76.38 138 ILE A O 1
ATOM 1113 N N . THR A 1 139 ? 10.224 2.833 4.408 1.00 59.75 139 THR A N 1
ATOM 1114 C CA . THR A 1 139 ? 10.940 4.110 4.470 1.00 59.75 139 THR A CA 1
ATOM 1115 C C . THR A 1 139 ? 12.256 4.072 3.702 1.00 59.75 139 THR A C 1
ATOM 1117 O O . THR A 1 139 ? 12.721 5.120 3.272 1.00 59.75 139 THR A O 1
ATOM 1120 N N . ASN A 1 140 ? 12.832 2.882 3.500 1.00 64.00 140 ASN A N 1
ATOM 1121 C CA . ASN A 1 140 ? 14.181 2.694 2.968 1.00 64.00 140 ASN A CA 1
ATOM 1122 C C . ASN A 1 140 ? 14.201 1.583 1.900 1.00 64.00 140 ASN A C 1
ATOM 1124 O O . ASN A 1 140 ? 13.326 0.714 1.896 1.00 64.00 140 ASN A O 1
ATOM 1128 N N . ASN A 1 141 ? 15.245 1.581 1.064 1.00 70.44 141 ASN A N 1
ATOM 1129 C CA . ASN A 1 141 ? 15.612 0.524 0.101 1.00 70.44 141 ASN A CA 1
ATOM 1130 C C . ASN A 1 141 ? 14.871 0.499 -1.250 1.00 70.44 141 ASN A C 1
ATOM 1132 O O . ASN A 1 141 ? 14.984 -0.497 -1.952 1.00 70.44 141 ASN A O 1
ATOM 1136 N N . ASP A 1 142 ? 14.147 1.554 -1.639 1.00 76.44 142 ASP A N 1
ATOM 1137 C CA . ASP A 1 142 ? 13.501 1.658 -2.970 1.00 76.44 142 ASP A CA 1
ATOM 1138 C C . ASP A 1 142 ? 12.565 0.483 -3.332 1.00 76.44 142 ASP A C 1
ATOM 1140 O O . ASP A 1 142 ? 12.314 0.199 -4.499 1.00 76.44 142 ASP A O 1
ATOM 1144 N N . ILE A 1 143 ? 12.034 -0.213 -2.322 1.00 84.12 143 ILE A N 1
ATOM 1145 C CA . ILE A 1 143 ? 11.147 -1.373 -2.504 1.00 84.12 143 ILE A CA 1
ATOM 1146 C C . ILE A 1 143 ? 9.663 -0.989 -2.599 1.00 84.12 143 ILE A C 1
ATOM 1148 O O . ILE A 1 143 ? 8.814 -1.851 -2.810 1.00 84.12 143 ILE A O 1
ATOM 1152 N N . GLY A 1 144 ? 9.328 0.281 -2.366 1.00 85.25 144 GLY A N 1
ATOM 1153 C CA . GLY A 1 144 ? 7.966 0.813 -2.405 1.00 85.25 144 GLY A CA 1
ATOM 1154 C C . GLY A 1 144 ? 7.700 1.665 -3.644 1.00 85.25 144 GLY A C 1
ATOM 1155 O O . GLY A 1 144 ? 8.593 1.915 -4.442 1.00 85.25 144 GLY A O 1
ATOM 1156 N N . TYR A 1 145 ? 6.468 2.166 -3.770 1.00 84.50 145 TYR A N 1
ATOM 1157 C CA . TYR A 1 145 ? 6.104 3.096 -4.849 1.00 84.50 145 TYR A CA 1
ATOM 1158 C C . TYR A 1 145 ? 6.898 4.404 -4.789 1.00 84.50 145 TYR A C 1
ATOM 1160 O O . TYR A 1 145 ? 7.247 4.958 -5.826 1.00 84.50 145 TYR A O 1
ATOM 1168 N N . PHE A 1 146 ? 7.182 4.893 -3.579 1.00 85.00 146 PHE A N 1
ATOM 1169 C CA . PHE A 1 146 ? 8.035 6.059 -3.384 1.00 85.00 146 PHE A CA 1
ATOM 1170 C C . PHE A 1 146 ? 9.496 5.620 -3.228 1.00 85.00 146 PHE A C 1
ATOM 1172 O O . PHE A 1 146 ? 9.767 4.759 -2.382 1.00 85.00 146 PHE A O 1
ATOM 1179 N N . PRO A 1 147 ? 10.430 6.219 -3.986 1.00 81.38 147 PRO A N 1
ATOM 1180 C CA . PRO A 1 147 ? 11.856 5.986 -3.804 1.00 81.38 147 PRO A CA 1
ATOM 1181 C C . PRO A 1 147 ? 12.348 6.538 -2.458 1.00 81.38 147 PRO A C 1
ATOM 1183 O O . PRO A 1 147 ? 11.702 7.378 -1.822 1.00 81.38 147 PRO A O 1
ATOM 1186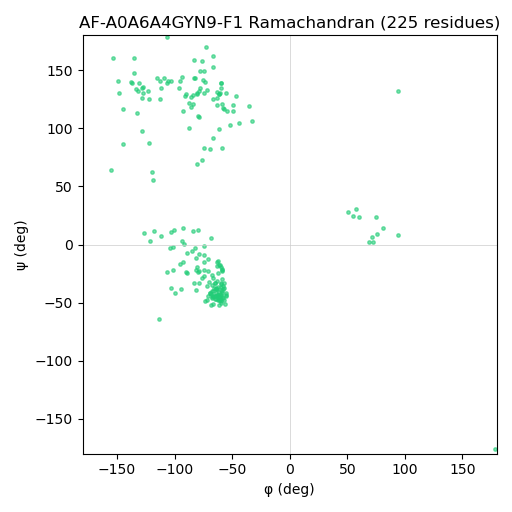 N N . ASP A 1 148 ? 13.519 6.074 -2.028 1.00 83.69 148 ASP A N 1
ATOM 1187 C CA . ASP A 1 148 ? 14.180 6.514 -0.804 1.00 83.69 148 ASP A CA 1
ATOM 1188 C C . ASP A 1 148 ? 14.412 8.029 -0.847 1.00 83.69 148 ASP A C 1
ATOM 1190 O O . ASP A 1 148 ? 15.162 8.564 -1.672 1.00 83.69 148 ASP A O 1
ATOM 1194 N N . GLN A 1 149 ? 13.785 8.735 0.094 1.00 78.88 149 GLN A N 1
ATOM 1195 C CA . GLN A 1 149 ? 13.825 10.192 0.154 1.00 78.88 149 GLN A CA 1
ATOM 1196 C C . GLN A 1 149 ? 15.248 10.744 0.289 1.00 78.88 149 GLN A C 1
ATOM 1198 O O . GLN A 1 149 ? 15.515 11.849 -0.182 1.00 78.88 149 GLN A O 1
ATOM 1203 N N . LYS A 1 150 ? 16.176 10.010 0.918 1.00 83.44 150 LYS A N 1
ATOM 1204 C CA . LYS A 1 150 ? 17.577 10.441 1.032 1.00 83.44 150 LYS A CA 1
ATOM 1205 C C . LYS A 1 150 ? 18.263 10.408 -0.329 1.00 83.44 150 LYS A C 1
ATOM 1207 O O . LYS A 1 150 ? 18.981 11.350 -0.664 1.00 83.44 150 LYS A O 1
ATOM 1212 N N . LYS A 1 151 ? 18.010 9.361 -1.121 1.00 84.50 151 LYS A N 1
ATOM 1213 C CA . LYS A 1 151 ? 18.552 9.222 -2.480 1.00 84.50 151 LYS A CA 1
ATOM 1214 C C . LYS A 1 151 ? 17.974 10.277 -3.412 1.00 84.50 151 LYS A C 1
ATOM 1216 O O . LYS A 1 151 ? 18.737 10.928 -4.117 1.00 84.50 151 LYS A O 1
ATOM 1221 N N . VAL A 1 152 ? 16.662 10.510 -3.343 1.00 81.62 152 VAL A N 1
ATOM 1222 C CA . VAL A 1 152 ? 15.992 11.563 -4.120 1.00 81.62 152 VAL A CA 1
ATOM 1223 C C . VAL A 1 152 ? 16.568 12.934 -3.791 1.00 81.62 152 VAL A C 1
ATOM 1225 O O . VAL A 1 152 ? 16.956 13.657 -4.698 1.00 81.62 152 VAL A O 1
ATOM 1228 N N . LYS A 1 153 ? 16.704 13.290 -2.508 1.00 82.00 153 LYS A N 1
ATOM 1229 C CA . LYS A 1 153 ? 17.301 14.577 -2.113 1.00 82.00 153 LYS A CA 1
ATOM 1230 C C . LYS A 1 153 ? 18.739 14.723 -2.603 1.00 82.00 153 LYS A C 1
ATOM 1232 O O . LYS A 1 153 ? 19.111 15.783 -3.092 1.00 82.00 153 LYS A O 1
ATOM 1237 N N . ALA A 1 154 ? 19.544 13.666 -2.500 1.00 86.12 154 ALA A N 1
ATOM 1238 C CA . ALA A 1 154 ? 20.910 13.675 -3.010 1.00 86.12 154 ALA A CA 1
ATOM 1239 C C . ALA A 1 154 ? 20.961 13.828 -4.539 1.00 86.12 154 ALA A C 1
ATOM 1241 O O . ALA A 1 154 ? 21.846 14.512 -5.042 1.00 86.12 154 ALA A O 1
ATOM 1242 N N . TYR A 1 155 ? 20.025 13.212 -5.266 1.00 83.12 155 TYR A N 1
ATOM 1243 C CA . TYR A 1 155 ? 19.879 13.369 -6.713 1.00 83.12 155 TYR A CA 1
ATOM 1244 C C . TYR A 1 155 ? 19.455 14.795 -7.080 1.00 83.12 155 TYR A C 1
ATOM 1246 O O . TYR A 1 155 ? 20.153 15.450 -7.844 1.00 83.12 155 TYR A O 1
ATOM 1254 N N . LEU A 1 156 ? 18.395 15.314 -6.455 1.00 80.69 156 LEU A N 1
ATOM 1255 C CA . LEU A 1 156 ? 17.885 16.666 -6.696 1.00 80.69 156 LEU A CA 1
ATOM 1256 C C . LEU A 1 156 ? 18.927 17.748 -6.401 1.00 80.69 156 LEU A C 1
ATOM 1258 O O . LEU A 1 156 ? 19.007 18.731 -7.125 1.00 80.69 156 LEU A O 1
ATOM 1262 N N . ASN A 1 157 ? 19.762 17.562 -5.376 1.00 80.62 157 ASN A N 1
ATOM 1263 C CA . ASN A 1 157 ? 20.863 18.484 -5.087 1.00 80.62 157 ASN A CA 1
ATOM 1264 C C . ASN A 1 157 ? 21.959 18.466 -6.166 1.00 80.62 157 ASN A C 1
ATOM 1266 O O . ASN A 1 157 ? 22.668 19.456 -6.307 1.00 80.62 157 ASN A O 1
ATOM 1270 N N . LYS A 1 158 ? 22.118 17.359 -6.904 1.00 79.88 158 LYS A N 1
ATOM 1271 C CA . LYS A 1 158 ? 23.073 17.245 -8.019 1.00 79.88 158 LYS A CA 1
ATOM 1272 C C . LYS A 1 158 ? 22.512 17.806 -9.323 1.00 79.88 158 LYS A C 1
ATOM 1274 O O . LYS A 1 158 ? 23.279 18.333 -10.113 1.00 79.88 158 LYS A O 1
ATOM 1279 N N . THR A 1 159 ? 21.204 17.685 -9.545 1.00 67.56 159 THR A N 1
ATOM 1280 C CA . THR A 1 159 ? 20.520 18.140 -10.768 1.00 67.56 159 THR A CA 1
ATOM 1281 C C . THR A 1 159 ? 19.942 19.550 -10.656 1.00 67.56 159 THR A C 1
ATOM 1283 O O . THR A 1 159 ? 19.289 20.020 -11.578 1.00 67.56 159 THR A O 1
ATOM 1286 N N . ALA A 1 160 ? 20.156 20.251 -9.539 1.00 56.97 160 ALA A N 1
ATOM 1287 C CA . ALA A 1 160 ? 19.647 21.607 -9.321 1.00 56.97 160 ALA A CA 1
ATOM 1288 C C . ALA A 1 160 ? 20.293 22.686 -10.222 1.00 56.97 160 ALA A C 1
ATOM 1290 O O . ALA A 1 160 ? 19.983 23.860 -10.029 1.00 56.97 160 ALA A O 1
ATOM 1291 N N . ASP A 1 161 ? 21.154 22.300 -11.172 1.00 49.09 161 ASP A N 1
ATOM 1292 C CA . ASP A 1 161 ? 21.880 23.198 -12.082 1.00 49.09 161 ASP A CA 1
ATOM 1293 C C . ASP A 1 161 ? 21.433 23.096 -13.553 1.00 49.09 16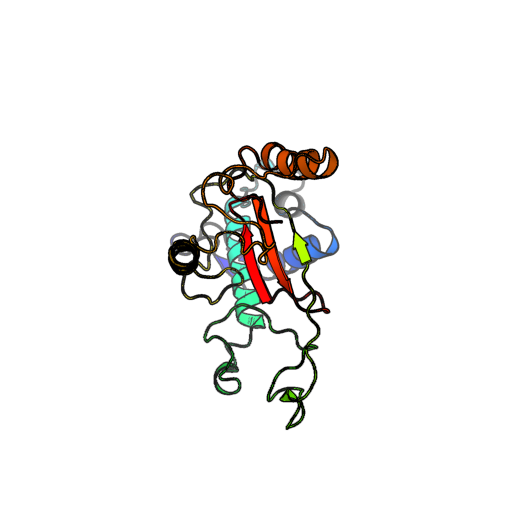1 ASP A C 1
ATOM 1295 O O . ASP A 1 161 ? 22.007 23.749 -14.425 1.00 49.09 161 ASP A O 1
ATOM 1299 N N . ASP A 1 162 ? 20.363 22.345 -13.841 1.00 44.59 162 ASP A N 1
ATOM 1300 C CA . ASP A 1 162 ? 19.686 22.431 -15.137 1.00 44.59 162 ASP A CA 1
ATOM 1301 C C . ASP A 1 162 ? 18.847 23.716 -15.152 1.00 44.59 162 ASP A C 1
ATOM 1303 O O . ASP A 1 162 ? 17.618 23.719 -15.032 1.00 44.59 162 ASP A O 1
ATOM 1307 N N . ASN A 1 163 ? 19.552 24.846 -15.251 1.00 43.72 163 ASN A N 1
ATOM 1308 C CA . ASN A 1 163 ? 18.996 26.071 -15.795 1.00 43.72 163 ASN A CA 1
ATOM 1309 C C . ASN A 1 163 ? 18.271 25.686 -17.081 1.00 43.72 163 ASN A C 1
ATOM 1311 O O . ASN A 1 163 ? 18.846 24.996 -17.923 1.00 43.72 163 ASN A O 1
ATOM 1315 N N . GLU A 1 164 ? 17.011 26.102 -17.187 1.00 38.50 164 GLU A N 1
ATOM 1316 C CA . GLU A 1 164 ? 16.193 26.015 -18.390 1.00 38.50 164 GLU A CA 1
ATOM 1317 C C . GLU A 1 164 ? 17.095 26.182 -19.619 1.00 38.50 164 GLU A C 1
ATOM 1319 O O . GLU A 1 164 ? 17.596 27.278 -19.880 1.00 38.50 164 GLU A O 1
ATOM 1324 N N . VAL A 1 165 ? 17.360 25.087 -20.343 1.00 33.78 165 VAL A N 1
ATOM 1325 C CA . VAL A 1 165 ? 18.035 25.152 -21.638 1.00 33.78 165 VAL A CA 1
ATOM 1326 C C . VAL A 1 165 ? 17.030 25.814 -22.569 1.00 33.78 165 VAL A C 1
ATOM 1328 O O . VAL A 1 165 ? 16.253 25.166 -23.269 1.00 33.78 165 VAL A O 1
ATOM 1331 N N . HIS A 1 166 ? 16.990 27.142 -22.511 1.00 34.38 166 HIS A N 1
ATOM 1332 C CA . HIS A 1 166 ? 16.420 27.965 -23.547 1.00 34.38 166 HIS A CA 1
ATOM 1333 C C . HIS A 1 166 ? 17.255 27.691 -24.787 1.00 34.38 166 HIS A C 1
ATOM 1335 O O . HIS A 1 166 ? 18.372 28.182 -24.928 1.00 34.38 166 HIS A O 1
ATOM 1341 N N . LEU A 1 167 ? 16.698 26.829 -25.638 1.00 32.38 167 LEU A N 1
ATOM 1342 C CA . LEU A 1 167 ? 17.124 26.587 -27.004 1.00 32.38 167 LEU A CA 1
ATOM 1343 C C . LEU A 1 167 ? 17.615 27.909 -27.608 1.00 32.38 167 LEU A C 1
ATOM 1345 O O . LEU A 1 167 ? 16.858 28.882 -27.638 1.00 32.38 167 LEU A O 1
ATOM 1349 N N . GLU A 1 168 ? 18.891 27.936 -27.997 1.00 34.94 168 GLU A N 1
ATOM 1350 C CA . GLU A 1 168 ? 19.620 29.116 -28.462 1.00 34.94 168 GLU A CA 1
ATOM 1351 C C . GLU A 1 168 ? 18.776 29.949 -29.434 1.00 34.94 168 GLU A C 1
ATOM 1353 O O . GLU A 1 168 ? 18.608 29.607 -30.605 1.00 34.94 168 GLU A O 1
ATOM 1358 N N . CYS A 1 169 ? 18.257 31.080 -28.959 1.00 36.19 169 CYS A N 1
ATOM 1359 C CA . CYS A 1 169 ? 17.828 32.150 -29.841 1.00 36.19 169 CYS A CA 1
ATOM 1360 C C . CYS A 1 169 ? 19.011 33.106 -29.996 1.00 36.19 169 CYS A C 1
ATOM 1362 O O . CYS A 1 169 ? 19.473 33.721 -29.037 1.00 36.19 169 CYS A O 1
ATOM 1364 N N . CYS A 1 170 ? 19.511 33.176 -31.225 1.00 35.66 170 CYS A N 1
ATOM 1365 C CA . CYS A 1 170 ? 20.679 33.919 -31.680 1.00 35.66 170 CYS A CA 1
ATOM 1366 C C . CYS A 1 170 ? 20.576 35.433 -31.414 1.00 35.66 170 CYS A C 1
ATOM 1368 O O . CYS A 1 170 ? 20.238 36.183 -32.325 1.00 35.66 170 CYS A O 1
ATOM 1370 N N . CYS A 1 171 ? 20.899 35.914 -30.211 1.00 32.53 171 CYS A N 1
ATOM 1371 C CA . CYS A 1 171 ? 21.156 37.336 -29.954 1.00 32.53 171 CYS A CA 1
ATOM 1372 C C . CYS A 1 171 ? 22.189 37.509 -28.829 1.00 32.53 171 CYS A C 1
ATOM 1374 O O . CYS A 1 171 ? 22.096 36.915 -27.761 1.00 32.53 171 CYS A O 1
ATOM 1376 N N . THR A 1 172 ? 23.192 38.332 -29.102 1.00 41.19 172 THR A N 1
ATOM 1377 C CA . THR A 1 172 ? 24.431 38.528 -28.347 1.00 41.19 172 THR A CA 1
ATOM 1378 C C . THR A 1 172 ? 24.299 39.388 -27.082 1.00 41.19 172 THR A C 1
ATOM 1380 O O . THR A 1 172 ? 23.609 40.401 -27.083 1.00 41.19 172 THR A O 1
ATOM 1383 N N . THR A 1 173 ? 25.153 39.058 -26.102 1.00 38.56 173 THR A N 1
ATOM 1384 C CA . THR A 1 173 ? 25.593 39.788 -24.885 1.00 38.56 173 THR A CA 1
ATOM 1385 C C . THR A 1 173 ? 24.856 39.529 -23.559 1.00 38.56 173 THR A C 1
ATOM 1387 O O . THR A 1 173 ? 23.637 39.523 -23.451 1.00 38.56 173 THR A O 1
ATOM 1390 N N . ALA A 1 174 ? 25.672 39.308 -22.520 1.00 42.50 174 ALA A N 1
ATOM 1391 C CA . ALA A 1 174 ? 25.345 38.660 -21.246 1.00 42.50 174 ALA A CA 1
ATOM 1392 C C . ALA A 1 174 ? 24.611 39.532 -20.202 1.00 42.50 174 ALA A C 1
ATOM 1394 O O . ALA A 1 174 ? 24.519 39.137 -19.042 1.00 42.50 174 ALA A O 1
ATOM 1395 N N . ALA A 1 175 ? 24.091 40.705 -20.574 1.00 38.22 175 ALA A N 1
ATOM 1396 C CA . ALA A 1 175 ? 23.443 41.619 -19.625 1.00 38.22 175 ALA A CA 1
ATOM 1397 C C . ALA A 1 175 ? 21.907 41.473 -19.548 1.00 38.22 175 ALA A C 1
ATOM 1399 O O . ALA A 1 175 ? 21.320 41.885 -18.551 1.00 38.22 175 ALA A O 1
ATOM 1400 N N . ASP A 1 176 ? 21.264 40.826 -20.529 1.00 37.50 176 ASP A N 1
ATOM 1401 C CA . ASP A 1 176 ? 19.793 40.691 -20.598 1.00 37.50 176 ASP A CA 1
ATOM 1402 C C . ASP A 1 176 ? 19.248 39.319 -20.143 1.00 37.50 176 ASP A C 1
ATOM 1404 O O . ASP A 1 176 ? 18.035 39.110 -20.060 1.00 37.50 176 ASP A O 1
ATOM 1408 N N . LEU A 1 177 ? 20.124 38.377 -19.777 1.00 43.47 177 LEU A N 1
ATOM 1409 C CA . LEU A 1 177 ? 19.755 36.996 -19.421 1.00 43.47 177 LEU A CA 1
ATOM 1410 C C . LEU A 1 177 ? 19.086 36.833 -18.043 1.00 43.47 177 LEU A C 1
ATOM 1412 O O . LEU A 1 177 ? 18.553 35.767 -17.751 1.00 43.47 177 LEU A O 1
ATOM 1416 N N . LEU A 1 178 ? 19.052 37.872 -17.198 1.00 39.50 178 LEU A N 1
ATOM 1417 C CA . LEU A 1 178 ? 18.407 37.797 -15.877 1.00 39.50 178 LEU A CA 1
ATOM 1418 C C . LEU A 1 178 ? 16.936 38.231 -15.856 1.00 39.50 178 LEU A C 1
ATOM 1420 O O . LEU A 1 178 ? 16.309 38.194 -14.792 1.00 39.50 178 LEU A O 1
ATOM 1424 N N . LEU A 1 179 ? 16.340 38.625 -16.987 1.00 45.47 179 LEU A N 1
ATOM 1425 C CA . LEU A 1 179 ? 14.953 39.080 -16.959 1.00 45.47 179 LEU A CA 1
ATOM 1426 C C . LEU A 1 179 ? 14.195 38.945 -18.284 1.00 45.47 179 LEU A C 1
ATOM 1428 O O . LEU A 1 179 ? 13.671 39.928 -18.796 1.00 45.47 179 LEU A O 1
ATOM 1432 N N . GLN A 1 180 ? 13.984 37.727 -18.779 1.00 41.16 180 GLN A N 1
ATOM 1433 C CA . GLN A 1 180 ? 12.868 37.495 -19.705 1.00 41.16 180 GLN A CA 1
ATOM 1434 C C . GLN A 1 180 ? 11.872 36.478 -19.156 1.00 41.16 180 GLN A C 1
ATOM 1436 O O . GLN A 1 180 ? 11.546 35.464 -19.761 1.00 41.16 180 GLN A O 1
ATOM 1441 N N . LYS A 1 181 ? 11.265 36.835 -18.015 1.00 44.56 181 LYS A N 1
ATOM 1442 C CA . LYS A 1 181 ? 9.883 36.411 -17.756 1.00 44.56 181 LYS A CA 1
ATOM 1443 C C . LYS A 1 181 ? 9.052 36.935 -18.917 1.00 44.56 181 LYS A C 1
ATOM 1445 O O . LYS A 1 181 ? 8.950 38.150 -19.079 1.00 44.56 181 LYS A O 1
ATOM 1450 N N . SER A 1 182 ? 8.465 36.037 -19.696 1.00 46.47 182 SER A N 1
ATOM 1451 C CA . SER A 1 182 ? 7.586 36.402 -20.800 1.00 46.47 182 SER A CA 1
ATOM 1452 C C . SER A 1 182 ? 6.544 37.424 -20.325 1.00 46.47 182 SER A C 1
ATOM 1454 O O . SER A 1 182 ? 5.719 37.182 -19.442 1.00 46.47 182 SER A O 1
ATOM 1456 N N . THR A 1 183 ? 6.622 38.630 -20.882 1.00 46.03 183 THR A N 1
ATOM 1457 C CA . THR A 1 183 ? 5.747 39.770 -20.568 1.00 46.03 183 THR A CA 1
ATOM 145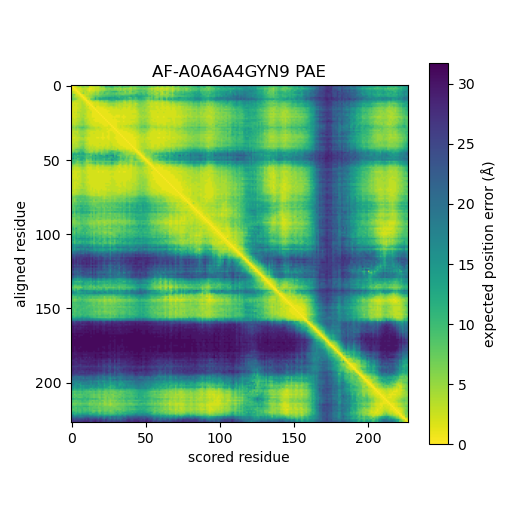8 C C . THR A 1 183 ? 4.351 39.618 -21.169 1.00 46.03 183 THR A C 1
ATOM 1460 O O . THR A 1 183 ? 3.480 40.450 -20.919 1.00 46.03 183 THR A O 1
ATOM 1463 N N . CYS A 1 184 ? 4.102 38.530 -21.905 1.00 56.59 184 CYS A N 1
ATOM 1464 C CA . CYS A 1 184 ? 2.788 38.172 -22.411 1.00 56.59 184 CYS A CA 1
ATOM 1465 C C . CYS A 1 184 ? 1.816 37.906 -21.250 1.00 56.59 184 CYS A C 1
ATOM 1467 O O . CYS A 1 184 ? 2.069 37.078 -20.372 1.00 56.59 184 CYS A O 1
ATOM 1469 N N . ASN A 1 185 ? 0.676 38.599 -21.262 1.00 51.62 185 ASN A N 1
ATOM 1470 C CA . ASN A 1 185 ? -0.322 38.560 -20.191 1.00 51.62 185 ASN A CA 1
ATOM 1471 C C . ASN A 1 185 ? -0.828 37.129 -19.903 1.00 51.62 185 ASN A C 1
ATOM 1473 O O . ASN A 1 185 ? -1.073 36.781 -18.751 1.00 51.62 185 ASN A O 1
ATOM 1477 N N . TYR A 1 186 ? -0.899 36.280 -20.934 1.00 46.72 186 TYR A N 1
ATOM 1478 C CA . TYR A 1 186 ? -1.276 34.867 -20.829 1.00 46.72 186 TYR A CA 1
ATOM 1479 C C . TYR A 1 186 ? -0.261 34.046 -20.011 1.00 46.72 186 TYR A C 1
ATOM 1481 O O . TYR A 1 186 ? -0.632 33.348 -19.069 1.00 46.72 186 TYR A O 1
ATOM 1489 N N . LEU A 1 187 ? 1.038 34.206 -20.280 1.00 53.28 187 LEU A N 1
ATOM 1490 C CA . LEU A 1 187 ? 2.106 33.499 -19.560 1.00 53.28 187 LEU A CA 1
ATOM 1491 C C . LEU A 1 187 ? 2.326 34.060 -18.146 1.00 53.28 187 LEU A C 1
ATOM 1493 O O . LEU A 1 187 ? 2.692 33.329 -17.226 1.00 53.28 187 LEU A O 1
ATOM 1497 N N . LYS A 1 188 ? 2.011 35.341 -17.921 1.00 49.94 188 LYS A N 1
ATOM 1498 C CA . LYS A 1 188 ? 1.994 35.958 -16.584 1.00 49.94 188 LYS A CA 1
ATOM 1499 C C . LYS A 1 188 ? 0.926 35.348 -15.668 1.00 49.94 188 LYS A C 1
ATOM 1501 O O . LYS A 1 188 ? 1.148 35.260 -14.460 1.00 49.94 188 LYS A O 1
ATOM 1506 N N . ILE A 1 189 ? -0.215 34.927 -16.221 1.00 50.06 189 ILE A N 1
ATOM 1507 C CA . ILE A 1 189 ? -1.282 34.240 -15.478 1.00 50.06 189 ILE A CA 1
ATOM 1508 C C . ILE A 1 189 ? -0.840 32.823 -15.099 1.00 50.06 189 ILE A C 1
ATOM 1510 O O . ILE A 1 189 ? -0.985 32.462 -13.934 1.00 50.06 189 ILE A O 1
ATOM 1514 N N . VAL A 1 190 ? -0.220 32.073 -16.017 1.00 51.75 190 VAL A N 1
ATOM 1515 C CA . VAL A 1 190 ? 0.339 30.730 -15.748 1.00 51.75 190 VAL A CA 1
ATOM 1516 C C . VAL A 1 190 ? 1.430 30.793 -14.667 1.00 51.75 190 VAL A C 1
ATOM 1518 O O . VAL A 1 190 ? 1.357 30.097 -13.653 1.00 51.75 190 VAL A O 1
ATOM 1521 N N . ASN A 1 191 ? 2.369 31.737 -14.790 1.00 52.69 191 ASN A N 1
ATOM 1522 C CA . ASN A 1 191 ? 3.451 31.946 -13.819 1.00 52.69 191 ASN A CA 1
ATOM 1523 C C . ASN A 1 191 ? 2.957 32.358 -12.418 1.00 52.69 191 ASN A C 1
ATOM 1525 O O . ASN A 1 191 ? 3.584 32.037 -11.404 1.00 52.69 191 ASN A O 1
ATOM 1529 N N . ASN A 1 192 ? 1.838 33.084 -12.335 1.00 55.25 192 ASN A N 1
ATOM 1530 C CA . ASN A 1 192 ? 1.247 33.505 -11.063 1.00 55.25 192 ASN A CA 1
ATOM 1531 C C . ASN A 1 192 ? 0.233 32.499 -10.496 1.00 55.25 192 ASN A C 1
ATOM 1533 O O . ASN A 1 192 ? 0.024 32.486 -9.278 1.00 55.25 192 ASN A O 1
ATOM 1537 N N . GLN A 1 193 ? -0.370 31.648 -11.333 1.00 49.09 193 GLN A N 1
ATOM 1538 C CA . GLN A 1 193 ? -1.238 30.555 -10.894 1.00 49.09 193 GLN A CA 1
ATOM 1539 C C . GLN A 1 193 ? -0.458 29.580 -10.017 1.00 49.09 193 GLN A C 1
ATOM 1541 O O . GLN A 1 193 ? -0.905 29.306 -8.905 1.00 49.09 193 GLN A O 1
ATOM 1546 N N . ASN A 1 194 ? 0.739 29.160 -10.435 1.00 54.56 194 ASN A N 1
ATOM 1547 C CA . ASN A 1 194 ? 1.562 28.227 -9.658 1.00 54.56 194 ASN A CA 1
ATOM 1548 C C . ASN A 1 194 ? 1.945 28.805 -8.280 1.00 54.56 194 ASN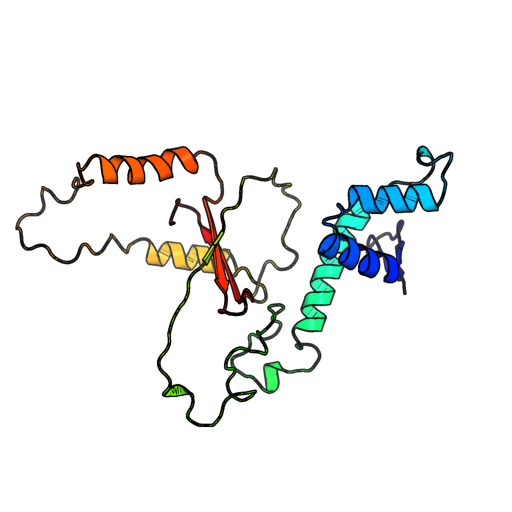 A C 1
ATOM 1550 O O . ASN A 1 194 ? 1.824 28.134 -7.257 1.00 54.56 194 ASN A O 1
ATOM 1554 N N . LYS A 1 195 ? 2.283 30.098 -8.202 1.00 54.47 195 LYS A N 1
ATOM 1555 C CA . LYS A 1 195 ? 2.701 30.736 -6.938 1.00 54.47 195 LYS A CA 1
ATOM 1556 C C . LYS A 1 195 ? 1.573 30.951 -5.929 1.00 54.47 195 LYS A C 1
ATOM 1558 O O . LYS A 1 195 ? 1.814 30.861 -4.727 1.00 54.47 195 LYS A O 1
ATOM 1563 N N . LYS A 1 196 ? 0.351 31.259 -6.382 1.00 58.19 196 LYS A N 1
ATOM 1564 C CA . LYS A 1 196 ? -0.810 31.391 -5.480 1.00 58.19 196 LYS A CA 1
ATOM 1565 C C . LYS A 1 196 ? -1.421 30.036 -5.124 1.00 58.19 196 LYS A C 1
ATOM 1567 O O . LYS A 1 196 ? -1.800 29.850 -3.972 1.00 58.19 196 LYS A O 1
ATOM 1572 N N . LYS A 1 197 ? -1.503 29.107 -6.083 1.00 59.41 197 LYS A N 1
ATOM 1573 C CA . LYS A 1 197 ? -2.158 27.797 -5.927 1.00 59.41 197 LYS A CA 1
ATOM 1574 C C . LYS A 1 197 ? -1.447 26.894 -4.921 1.00 59.41 197 LYS A C 1
ATOM 1576 O O . LYS A 1 197 ? -2.124 26.212 -4.163 1.00 59.41 197 LYS A O 1
ATOM 1581 N N . PHE A 1 198 ? -0.113 26.923 -4.887 1.00 60.72 198 PHE A N 1
ATOM 1582 C CA . PHE A 1 198 ? 0.690 26.048 -4.024 1.00 60.72 198 PHE A CA 1
ATOM 1583 C C . PHE A 1 198 ? 1.245 26.747 -2.772 1.00 60.72 198 PHE A C 1
ATOM 1585 O O . PHE A 1 198 ? 2.087 26.193 -2.064 1.00 60.72 198 PHE A O 1
ATOM 1592 N N . LYS A 1 199 ? 0.782 27.967 -2.462 1.00 57.59 199 LYS A N 1
ATOM 1593 C CA . LYS A 1 199 ? 1.232 28.705 -1.274 1.00 57.59 199 LYS A CA 1
ATOM 1594 C C . LYS A 1 199 ? 0.875 27.912 -0.006 1.00 57.59 199 LYS A C 1
ATOM 1596 O O . LYS A 1 199 ? -0.270 27.510 0.165 1.00 57.59 199 LYS A O 1
ATOM 1601 N N . ASN A 1 200 ? 1.859 27.717 0.875 1.00 62.47 200 ASN A N 1
ATOM 1602 C CA . ASN A 1 200 ? 1.807 26.897 2.098 1.00 62.47 200 ASN A CA 1
ATOM 1603 C C . ASN A 1 200 ? 1.783 25.368 1.897 1.00 62.47 200 ASN A C 1
ATOM 1605 O O . ASN A 1 200 ? 1.743 24.653 2.890 1.00 62.47 200 ASN A O 1
ATOM 1609 N N . MET A 1 201 ? 1.849 24.832 0.673 1.00 62.03 201 MET A N 1
ATOM 1610 C CA . MET A 1 201 ? 1.879 23.377 0.464 1.00 62.03 201 MET A CA 1
ATOM 1611 C C . MET A 1 201 ? 3.290 22.805 0.681 1.00 62.03 201 MET A C 1
ATOM 1613 O O . MET A 1 201 ? 4.247 23.289 0.088 1.00 62.03 201 MET A O 1
ATOM 1617 N N . ARG A 1 202 ? 3.423 21.746 1.502 1.00 63.94 202 ARG A N 1
ATOM 1618 C CA . ARG A 1 202 ? 4.696 21.010 1.699 1.00 63.94 202 ARG A CA 1
ATOM 1619 C C . ARG A 1 202 ? 5.171 20.323 0.414 1.00 63.94 202 ARG A C 1
ATOM 1621 O O . ARG A 1 202 ? 6.362 20.284 0.137 1.00 63.94 202 ARG A O 1
ATOM 1628 N N . HIS A 1 203 ? 4.223 19.779 -0.341 1.00 70.44 203 HIS A N 1
ATOM 1629 C CA . HIS A 1 203 ? 4.423 19.224 -1.671 1.00 70.44 203 HIS A CA 1
ATOM 1630 C C . HIS A 1 203 ? 3.328 19.793 -2.567 1.00 70.44 203 HIS A C 1
ATOM 1632 O O . HIS A 1 203 ? 2.161 19.809 -2.181 1.00 70.44 203 HIS A O 1
ATOM 1638 N N . SER A 1 204 ? 3.705 20.281 -3.740 1.00 67.94 204 SER A N 1
ATOM 1639 C CA . SER A 1 204 ? 2.805 20.832 -4.756 1.00 67.94 204 SER A CA 1
ATOM 1640 C C . SER A 1 204 ? 1.939 19.775 -5.455 1.00 67.94 204 SER A C 1
ATOM 1642 O O . SER A 1 204 ? 0.857 20.091 -5.947 1.00 67.94 204 SER A O 1
ATOM 1644 N N . GLY A 1 205 ? 2.364 18.510 -5.450 1.00 71.94 205 GLY A N 1
ATOM 1645 C CA . GLY A 1 205 ? 1.645 17.404 -6.075 1.00 71.94 205 GLY A CA 1
ATOM 1646 C C . GLY A 1 205 ? 2.391 16.080 -5.946 1.00 71.94 205 GLY A C 1
ATOM 1647 O O . GLY A 1 205 ? 3.433 16.012 -5.292 1.00 71.94 205 GLY A O 1
ATOM 1648 N N . VAL A 1 206 ? 1.844 15.040 -6.571 1.00 75.69 206 VAL A N 1
ATOM 1649 C CA . VAL A 1 206 ? 2.485 13.732 -6.725 1.00 75.69 206 VAL A CA 1
ATOM 1650 C C . VAL A 1 206 ? 2.444 13.357 -8.202 1.00 75.69 206 VAL A C 1
ATOM 1652 O O . VAL A 1 206 ? 1.381 13.349 -8.823 1.00 75.69 206 VAL A O 1
ATOM 1655 N N . VAL A 1 207 ? 3.595 13.031 -8.775 1.00 76.25 207 VAL A N 1
ATOM 1656 C CA . VAL A 1 207 ? 3.667 12.443 -10.115 1.00 76.25 207 VAL A CA 1
ATOM 1657 C C . VAL A 1 207 ? 3.754 10.941 -9.970 1.00 76.25 207 VAL A C 1
ATOM 1659 O O . VAL A 1 207 ? 4.520 10.437 -9.149 1.00 76.25 207 VAL A O 1
ATOM 1662 N N . ASN A 1 208 ? 2.960 10.240 -10.771 1.00 80.31 208 ASN A N 1
ATOM 1663 C CA . ASN A 1 208 ? 3.012 8.795 -10.871 1.00 80.31 208 ASN A CA 1
ATOM 1664 C C . ASN A 1 208 ? 3.531 8.416 -12.249 1.00 80.31 208 ASN A C 1
ATOM 1666 O O . ASN A 1 208 ? 3.049 8.926 -13.259 1.00 80.31 208 ASN A O 1
ATOM 1670 N N . VAL A 1 209 ? 4.451 7.462 -12.283 1.00 80.88 209 VAL A N 1
ATOM 1671 C CA . VAL A 1 209 ? 4.699 6.688 -13.493 1.00 80.88 209 VAL A CA 1
ATOM 1672 C C . VAL A 1 209 ? 3.703 5.544 -13.467 1.00 80.88 209 VAL A C 1
ATOM 1674 O O . VAL A 1 209 ? 3.703 4.739 -12.535 1.00 80.88 209 VAL A O 1
ATOM 1677 N N . SER A 1 210 ? 2.822 5.485 -14.456 1.00 82.44 210 SER A N 1
ATOM 1678 C CA . SER A 1 210 ? 1.845 4.408 -14.593 1.00 82.44 210 SER A CA 1
ATOM 1679 C C . SER A 1 210 ? 1.782 3.930 -16.028 1.00 82.44 210 SER A C 1
ATOM 1681 O O . SER A 1 210 ? 1.902 4.726 -16.954 1.00 82.44 210 SER A O 1
ATOM 1683 N N . CYS A 1 211 ? 1.517 2.644 -16.214 1.00 75.62 211 CYS A N 1
ATOM 1684 C CA . CYS A 1 211 ? 1.221 2.114 -17.539 1.00 75.62 211 CYS A CA 1
ATOM 1685 C C . CYS A 1 211 ? -0.179 2.529 -18.031 1.00 75.62 211 CYS A C 1
ATOM 1687 O O . CYS A 1 211 ? -1.026 2.972 -17.250 1.00 75.62 211 CYS A O 1
ATOM 1689 N N . ASN A 1 212 ? -0.466 2.278 -19.314 1.00 74.88 212 ASN A N 1
ATOM 1690 C CA . ASN A 1 212 ? -1.790 2.508 -19.914 1.00 74.88 212 ASN A CA 1
ATOM 1691 C C . ASN A 1 212 ? -2.915 1.673 -19.274 1.00 74.88 212 ASN A C 1
ATOM 1693 O O . ASN A 1 212 ? -4.084 2.022 -19.399 1.00 74.88 212 ASN A O 1
ATOM 1697 N N . HIS A 1 213 ? -2.579 0.612 -18.537 1.00 78.06 213 HIS A N 1
ATOM 1698 C CA . HIS A 1 213 ? -3.533 -0.186 -17.760 1.00 78.06 213 HIS A CA 1
ATOM 1699 C C . HIS A 1 213 ? -3.828 0.405 -16.368 1.00 78.06 213 HIS A C 1
ATOM 1701 O O . HIS A 1 213 ? -4.406 -0.270 -15.517 1.00 78.06 213 HIS A O 1
ATOM 1707 N N . CYS A 1 214 ? -3.399 1.647 -16.112 1.00 81.31 214 CYS A N 1
ATOM 1708 C CA . CYS A 1 214 ? -3.583 2.377 -14.855 1.00 81.31 214 CYS A CA 1
ATOM 1709 C C . CYS A 1 214 ? -2.953 1.702 -13.623 1.00 81.31 214 CYS A C 1
ATOM 1711 O O . CYS A 1 214 ? -3.363 1.962 -12.490 1.00 81.31 214 CYS A O 1
ATOM 1713 N N . ILE A 1 215 ? -1.938 0.858 -13.824 1.00 81.50 215 ILE A N 1
ATOM 1714 C CA . ILE A 1 215 ? -1.102 0.346 -12.734 1.00 81.50 215 ILE A CA 1
ATOM 1715 C C . ILE A 1 215 ? 0.034 1.335 -12.505 1.00 81.50 215 ILE A C 1
ATOM 1717 O O . ILE A 1 215 ? 0.791 1.634 -13.430 1.00 81.50 215 ILE A O 1
ATOM 1721 N N . ILE A 1 216 ? 0.124 1.847 -11.279 1.00 84.81 216 ILE A N 1
ATOM 1722 C CA . ILE A 1 216 ? 1.201 2.734 -10.832 1.00 84.81 216 ILE A CA 1
ATOM 1723 C C . ILE A 1 216 ? 2.460 1.889 -10.629 1.00 84.81 216 ILE A C 1
ATOM 1725 O O . ILE A 1 216 ? 2.408 0.864 -9.959 1.00 84.81 216 ILE A O 1
ATOM 1729 N N . CYS A 1 217 ? 3.581 2.327 -11.187 1.00 81.56 217 CYS A N 1
ATOM 1730 C CA . CYS A 1 217 ? 4.888 1.685 -11.063 1.00 81.56 217 CYS A CA 1
ATOM 1731 C C . CYS A 1 217 ? 5.778 2.433 -10.065 1.00 81.56 217 CYS A C 1
ATOM 1733 O O . CYS A 1 217 ? 6.506 1.817 -9.293 1.00 81.56 217 CYS A O 1
ATOM 1735 N N . SER A 1 218 ? 5.695 3.761 -10.042 1.00 83.62 218 SER A N 1
ATOM 1736 C CA . SER A 1 218 ? 6.410 4.595 -9.078 1.00 83.62 218 SER A CA 1
ATOM 1737 C C . SER A 1 218 ? 5.687 5.919 -8.852 1.00 83.62 218 SER A C 1
ATOM 1739 O O . SER A 1 218 ? 4.854 6.340 -9.657 1.00 83.62 218 SER A O 1
ATOM 1741 N N . SER A 1 219 ? 6.002 6.565 -7.734 1.00 84.88 219 SER A N 1
ATOM 1742 C CA . SER A 1 219 ? 5.416 7.826 -7.292 1.00 84.88 219 SER A CA 1
ATOM 1743 C C . SER A 1 219 ? 6.500 8.749 -6.743 1.00 84.88 219 SER A C 1
ATOM 1745 O O . SER A 1 219 ? 7.384 8.312 -6.008 1.00 84.88 219 SER A O 1
ATOM 1747 N N . MET A 1 220 ? 6.412 10.042 -7.042 1.00 81.69 220 MET A N 1
ATOM 1748 C CA . MET A 1 220 ? 7.314 11.061 -6.507 1.00 81.69 220 MET A CA 1
ATOM 1749 C C . MET A 1 220 ? 6.541 12.310 -6.090 1.00 81.69 220 MET A C 1
ATOM 1751 O O . MET A 1 220 ? 5.629 12.756 -6.783 1.00 81.69 220 MET A O 1
ATOM 1755 N N . ASN A 1 221 ? 6.926 12.890 -4.952 1.00 78.88 221 ASN A N 1
ATOM 1756 C CA . ASN A 1 221 ? 6.390 14.171 -4.503 1.00 78.88 221 ASN A CA 1
ATOM 1757 C C . ASN A 1 221 ? 7.047 15.324 -5.270 1.00 78.88 221 ASN A C 1
ATOM 1759 O O . ASN A 1 221 ? 8.269 15.383 -5.370 1.00 78.88 221 ASN A O 1
ATOM 1763 N N . LEU A 1 222 ? 6.236 16.273 -5.726 1.00 73.44 222 LEU A N 1
ATOM 1764 C CA . LEU A 1 222 ? 6.689 17.517 -6.343 1.00 73.44 222 LEU A CA 1
ATOM 1765 C C . LEU A 1 222 ? 6.835 18.598 -5.277 1.00 73.44 222 LEU A C 1
ATOM 1767 O O . LEU A 1 222 ? 5.873 18.881 -4.559 1.00 73.44 222 LEU A O 1
ATOM 1771 N N . GLU A 1 223 ? 7.985 19.259 -5.188 1.00 66.94 223 GLU A N 1
ATOM 1772 C CA . GLU A 1 223 ? 8.247 20.241 -4.122 1.00 66.94 223 GLU A CA 1
ATOM 1773 C C . GLU A 1 223 ? 8.093 21.706 -4.570 1.00 66.94 223 GLU A C 1
ATOM 1775 O O . GLU A 1 223 ? 7.828 22.562 -3.728 1.00 66.94 223 GLU A O 1
ATOM 1780 N N . ARG A 1 224 ? 8.184 22.015 -5.874 1.00 62.72 224 ARG A N 1
ATOM 1781 C CA . ARG A 1 224 ? 8.291 23.407 -6.374 1.00 62.72 224 ARG A CA 1
ATOM 1782 C C . ARG A 1 224 ? 7.150 23.895 -7.277 1.00 62.72 224 ARG A C 1
ATOM 1784 O O . ARG A 1 224 ? 7.261 24.965 -7.868 1.00 62.72 224 ARG A O 1
ATOM 1791 N N . GLY A 1 225 ? 6.038 23.168 -7.375 1.00 54.91 225 GLY A N 1
ATOM 1792 C CA . GLY A 1 225 ? 4.976 23.502 -8.337 1.00 54.91 225 GLY A CA 1
ATOM 1793 C C . GLY A 1 225 ? 5.339 23.127 -9.774 1.00 54.91 225 GLY A C 1
ATOM 1794 O O . GLY A 1 225 ? 4.816 23.736 -10.699 1.00 54.91 225 GLY A O 1
ATOM 1795 N N . GLU A 1 226 ? 6.245 22.161 -9.925 1.00 58.25 226 GLU A N 1
ATOM 1796 C CA . GLU A 1 226 ? 6.640 21.514 -11.177 1.00 58.25 226 GLU A CA 1
ATOM 1797 C C . GLU A 1 226 ? 5.447 20.708 -11.708 1.00 58.25 226 GLU A C 1
ATOM 1799 O O . GLU A 1 226 ? 5.216 19.576 -11.292 1.00 58.25 226 GLU A O 1
ATOM 1804 N N . GLY A 1 227 ? 4.619 21.311 -12.553 1.00 45.28 227 GLY A N 1
ATOM 1805 C CA . GLY A 1 227 ? 3.439 20.672 -13.127 1.00 45.28 227 GLY A CA 1
ATOM 1806 C C . GLY A 1 227 ? 2.880 21.453 -14.293 1.00 45.28 227 GLY A C 1
ATOM 1807 O O . GLY A 1 227 ? 3.160 22.672 -14.377 1.00 45.28 227 GLY A O 1
#

Radius of gyration: 24.2 Å; Cα contacts (8 Å, |Δi|>4): 213; chains: 1; bounding box: 54×59×58 Å

Foldseek 3Di:
DWDALDPPDRPDIDDPVLLVVVVCCCVPPVDDLVNSQLVVLCVVPVPCSVPDDRCSVSSVVVNLVVVQVVLQVQQCLVVVVCVVQVPDQRLASAHDDPPDDDPPRPDDPPCVPDDDDADWDWFFDFDDPDDPPPDDPQADDQRYQEHHPVVVVVVCVVVVPPDPPPPDDDDDDDPPVPDPPPPPPVSVCVVVCLVVVCVPPQFGGKIFRADPVRRTRHIDTHGRSPD

Secondary structure (DSSP, 8-state):
-EEES-SSS-S-EEEHHHHHHHHHHHHHH---HHHHHHHHHHHH-SS-TTTS---HHHHHHHHHHHHHHHHHHHT-GGGTHHHH-TTSPTT--SPP-TTS--TTTT--TTGGGSPP----EEE--------TT---S--SSS-SSSPPHHHHHHHHHHHTT------------TTSTT------HHHHHHHHHHHHHTTT-SSSEEEEEE-TT--EEEEEEESS---

pLDDT: mean 72.87, std 18.27, range [32.38, 94.94]

Mean predicted aligned error: 13.23 Å